Protein AF-0000000080790077 (afdb_homodimer)

Solvent-accessible surface area (backbone atoms only — not comparable to full-atom values): 13105 Å² total; per-residue (Å²): 133,87,83,67,80,50,72,20,49,52,30,40,52,50,15,52,51,30,43,73,73,62,40,48,73,62,12,28,48,25,38,29,49,11,41,52,41,15,50,53,50,40,38,73,70,66,52,55,67,67,59,49,54,50,34,75,73,66,46,85,43,72,66,57,49,52,52,46,39,55,56,46,18,75,73,80,32,66,65,46,47,36,24,49,12,25,32,45,29,45,69,71,50,87,68,53,71,72,57,47,53,61,43,42,53,40,34,52,51,47,32,50,53,25,42,52,51,49,49,50,51,53,55,69,73,100,132,86,82,67,79,49,72,18,51,52,30,40,52,49,14,50,51,30,43,72,73,63,41,47,72,61,12,27,50,25,38,29,50,10,41,52,42,16,50,52,51,41,37,72,71,66,52,55,66,66,60,48,53,51,35,74,72,66,45,87,44,72,63,57,49,51,51,46,39,52,57,47,19,76,73,80,33,65,66,46,47,34,24,50,11,26,31,45,29,44,69,71,50,90,67,53,71,70,58,45,55,61,42,43,54,38,35,52,51,47,32,50,52,25,41,52,53,51,48,50,52,54,54,70,73,100

Nearest PDB structures (foldseek):
  2q00-assembly2_B  TM=9.393E-01  e=8.969E-07  Saccharolobus solfataricus P2
  2q00-assembly1_A  TM=9.014E-01  e=2.101E-06  Saccharolobus solfataricus P2
  2jpu-assembly1_A  TM=8.633E-01  e=7.726E-06  Saccharolobus solfataricus
  2hsb-assembly1_A  TM=7.799E-01  e=1.730E-01  Archaeoglobus fulgidus
  6pt0-assembly1_R  TM=2.793E-01  e=1.647E+00  Homo sapiens

InterPro domains:
  IPR010268 Archaeal PaREP1-like [PF05942] (6-111)

pLDDT: mean 93.9, std 8.16, range [47.0, 98.94]

Structure (mmCIF, N/CA/C/O backbone):
data_AF-0000000080790077-model_v1
#
loop_
_entity.id
_entity.type
_entity.pdbx_description
1 polymer 'HEPN domain-containing protein'
#
loop_
_atom_site.group_PDB
_atom_site.id
_atom_site.type_symbol
_atom_site.label_atom_id
_atom_site.label_alt_id
_atom_site.label_comp_id
_atom_site.label_asym_id
_atom_site.label_entity_id
_atom_site.label_seq_id
_atom_site.pdbx_PDB_ins_code
_atom_site.Cartn_x
_atom_site.Cartn_y
_atom_site.Cartn_z
_atom_site.occupancy
_atom_site.B_iso_or_equiv
_atom_site.auth_seq_id
_atom_site.auth_comp_id
_atom_site.auth_asym_id
_atom_site.auth_atom_id
_atom_site.pdbx_PDB_model_num
ATOM 1 N N . MET A 1 1 ? -16.047 10.945 28.047 1 47 1 MET A N 1
ATOM 2 C CA . MET A 1 1 ? -15.695 12.07 27.172 1 47 1 MET A CA 1
ATOM 3 C C . MET A 1 1 ? -16.078 11.797 25.734 1 47 1 MET A C 1
ATOM 5 O O . MET A 1 1 ? -15.891 10.68 25.234 1 47 1 MET A O 1
ATOM 9 N N . GLN A 1 2 ? -16.922 12.523 25.062 1 58.69 2 GLN A N 1
ATOM 10 C CA . GLN A 1 2 ? -17.516 12.242 23.766 1 58.69 2 GLN A CA 1
ATOM 11 C C . GLN A 1 2 ? -16.453 12.25 22.656 1 58.69 2 GLN A C 1
ATOM 13 O O . GLN A 1 2 ? -15.688 13.203 22.531 1 58.69 2 GLN A O 1
ATOM 18 N N . ILE A 1 3 ? -16.141 11.25 21.938 1 70.62 3 ILE A N 1
ATOM 19 C CA . ILE A 1 3 ? -15.148 11.148 20.875 1 70.62 3 ILE A CA 1
ATOM 20 C C . ILE A 1 3 ? -15.625 11.93 19.641 1 70.62 3 ILE A C 1
ATOM 22 O O . ILE A 1 3 ? -16.703 11.672 19.125 1 70.62 3 ILE A O 1
ATOM 26 N N . LEU A 1 4 ? -15.008 13.117 19.453 1 89.12 4 LEU A N 1
ATOM 27 C CA . LEU A 1 4 ? -15.352 13.953 18.297 1 89.12 4 LEU A CA 1
ATOM 28 C C . LEU A 1 4 ? -15.008 13.25 17 1 89.12 4 LEU A C 1
ATOM 30 O O . LEU A 1 4 ? -13.961 12.602 16.891 1 89.12 4 LEU A O 1
ATOM 34 N N . LYS A 1 5 ? -15.977 13.344 16.188 1 91.69 5 LYS A N 1
ATOM 35 C CA . LYS A 1 5 ? -15.75 12.805 14.852 1 91.69 5 LYS A CA 1
ATOM 36 C C . LYS A 1 5 ? -14.984 13.789 13.984 1 91.69 5 LYS A C 1
ATOM 38 O O . LYS A 1 5 ? -15.211 15 14.055 1 91.69 5 LYS A O 1
ATOM 43 N N . THR A 1 6 ? -14.125 13.227 13.273 1 96.25 6 THR A N 1
ATOM 44 C CA . THR A 1 6 ? -13.375 14.062 12.344 1 96.25 6 THR A CA 1
ATOM 45 C C . THR A 1 6 ? -13.859 13.852 10.914 1 96.25 6 THR A C 1
ATOM 47 O O . THR A 1 6 ? -14.695 12.984 10.656 1 96.25 6 THR A O 1
ATOM 50 N N . SER A 1 7 ? -13.367 14.664 10.031 1 96.88 7 SER A N 1
ATOM 51 C CA . SER A 1 7 ? -13.695 14.5 8.617 1 96.88 7 SER A CA 1
ATOM 52 C C . SER A 1 7 ? -13.297 13.117 8.117 1 96.88 7 SER A C 1
ATOM 54 O O . SER A 1 7 ? -13.945 12.562 7.23 1 96.88 7 SER A O 1
ATOM 56 N N . ALA A 1 8 ? -12.227 12.57 8.633 1 98.44 8 ALA A N 1
ATOM 57 C CA . ALA A 1 8 ? -11.789 11.227 8.258 1 98.44 8 ALA A CA 1
ATOM 58 C C . ALA A 1 8 ? -12.867 10.195 8.57 1 98.44 8 ALA A C 1
ATOM 60 O O . ALA A 1 8 ? -13.102 9.266 7.789 1 98.44 8 ALA A O 1
ATOM 61 N N . ASP A 1 9 ? -13.562 10.352 9.633 1 98 9 ASP A N 1
ATOM 62 C CA . ASP A 1 9 ? -14.641 9.453 10.023 1 98 9 ASP A CA 1
ATOM 63 C C . ASP A 1 9 ? -15.797 9.508 9.031 1 98 9 ASP A C 1
ATOM 65 O O . ASP A 1 9 ? -16.391 8.477 8.703 1 98 9 ASP A O 1
ATOM 69 N N . VAL A 1 10 ? -16.047 10.711 8.664 1 98.25 10 VAL A N 1
ATOM 70 C CA . VAL A 1 10 ? -17.172 10.914 7.766 1 98.25 10 VAL A CA 1
ATOM 71 C C . VAL A 1 10 ? -16.953 10.141 6.469 1 98.25 10 VAL A C 1
ATOM 73 O O . VAL A 1 10 ? -17.828 9.398 6.023 1 98.25 10 VAL A O 1
ATOM 76 N N . TYR A 1 11 ? -15.812 10.297 5.887 1 98.81 11 TYR A N 1
ATOM 77 C CA . TYR A 1 11 ? -15.5 9.609 4.637 1 98.81 11 TYR A CA 1
ATOM 78 C C . TYR A 1 11 ? -15.445 8.102 4.844 1 98.81 11 TYR A C 1
ATOM 80 O O . TYR A 1 11 ? -15.875 7.336 3.979 1 98.81 11 TYR A O 1
ATOM 88 N N . LEU A 1 12 ? -14.906 7.684 5.996 1 98.81 12 LEU A N 1
ATOM 89 C CA . LEU A 1 12 ? -14.836 6.254 6.273 1 98.81 12 LEU A CA 1
ATOM 90 C C . LEU A 1 12 ? -16.234 5.645 6.363 1 98.81 12 LEU A C 1
ATOM 92 O O . LEU A 1 12 ? -16.484 4.578 5.801 1 98.81 12 LEU A O 1
ATOM 96 N N . GLU A 1 13 ? -17.094 6.305 7.035 1 98.69 13 GLU A N 1
ATOM 97 C CA . GLU A 1 13 ? -18.453 5.828 7.195 1 98.69 13 GLU A CA 1
ATOM 98 C C . GLU A 1 13 ? -19.188 5.797 5.855 1 98.69 13 GLU A C 1
ATOM 100 O O . GLU A 1 13 ? -19.922 4.852 5.566 1 98.69 13 GLU A O 1
ATOM 105 N N . GLU A 1 14 ? -18.984 6.836 5.09 1 98.75 14 GLU A N 1
ATOM 106 C CA . GLU A 1 14 ? -19.578 6.855 3.756 1 98.75 14 GLU A CA 1
ATOM 107 C C . GLU A 1 14 ? -19.047 5.707 2.902 1 98.75 14 GLU A C 1
ATOM 109 O O . GLU A 1 14 ? -19.812 5.078 2.162 1 98.75 14 GLU A O 1
ATOM 114 N N . ALA A 1 15 ? -17.75 5.484 2.965 1 98.88 15 ALA A N 1
ATOM 115 C CA . ALA A 1 15 ? -17.141 4.391 2.221 1 98.88 15 ALA A CA 1
ATOM 116 C C . ALA A 1 15 ? -17.734 3.047 2.613 1 98.88 15 ALA A C 1
ATOM 118 O O . ALA A 1 15 ? -18.062 2.225 1.751 1 98.88 15 ALA A O 1
ATOM 119 N N . ASP A 1 16 ? -17.922 2.867 3.9 1 98.75 16 ASP A N 1
ATOM 120 C CA . ASP A 1 16 ? -18.5 1.623 4.406 1 98.75 16 ASP A CA 1
ATOM 121 C C . ASP A 1 16 ? -19.906 1.411 3.871 1 98.75 16 ASP A C 1
ATOM 123 O O . ASP A 1 16 ? -20.281 0.294 3.502 1 98.75 16 ASP A O 1
ATOM 127 N N . GLU A 1 17 ? -20.625 2.459 3.893 1 98.75 17 GLU A N 1
ATOM 128 C CA . GLU A 1 17 ? -22 2.377 3.393 1 98.75 17 GLU A CA 1
ATOM 129 C C . GLU A 1 17 ? -22.031 2.043 1.904 1 98.75 17 GLU A C 1
ATOM 131 O O . GLU A 1 17 ? -22.828 1.223 1.459 1 98.75 17 GLU A O 1
ATOM 136 N N . LEU A 1 18 ? -21.219 2.697 1.171 1 98.75 18 LEU A N 1
ATOM 137 C CA . LEU A 1 18 ? -21.125 2.467 -0.266 1 98.75 18 LEU A CA 1
ATOM 138 C C . LEU A 1 18 ? -20.703 1.031 -0.562 1 98.75 18 LEU A C 1
ATOM 140 O O . LEU A 1 18 ? -21.266 0.388 -1.456 1 98.75 18 LEU A O 1
ATOM 144 N N . LEU A 1 19 ? -19.719 0.587 0.202 1 98.56 19 LEU A N 1
ATOM 145 C CA . LEU A 1 19 ? -19.266 -0.79 0.02 1 98.56 19 LEU A CA 1
ATOM 146 C C . LEU A 1 19 ? -20.406 -1.771 0.317 1 98.56 19 LEU A C 1
ATOM 148 O O . LEU A 1 19 ? -20.578 -2.756 -0.405 1 98.56 19 LEU A O 1
ATOM 152 N N . PHE A 1 20 ? -21.141 -1.494 1.338 1 98.06 20 PHE A N 1
ATOM 153 C CA . PHE A 1 20 ? -22.266 -2.326 1.74 1 98.06 20 PHE A CA 1
ATOM 154 C C . PHE A 1 20 ? -23.297 -2.404 0.628 1 98.06 20 PHE A C 1
ATOM 156 O O . PHE A 1 20 ? -23.891 -3.459 0.397 1 98.06 20 PHE A O 1
ATOM 163 N N . ARG A 1 21 ? -23.484 -1.379 -0.096 1 97.88 21 ARG A N 1
ATOM 164 C CA . ARG A 1 21 ? -24.5 -1.296 -1.149 1 97.88 21 ARG A CA 1
ATOM 165 C C . ARG A 1 21 ? -23.969 -1.861 -2.461 1 97.88 21 ARG A C 1
ATOM 167 O O . ARG A 1 21 ? -24.688 -1.947 -3.449 1 97.88 21 ARG A O 1
ATOM 174 N N . GLY A 1 22 ? -22.734 -2.098 -2.51 1 97.19 22 GLY A N 1
ATOM 175 C CA . GLY A 1 22 ? -22.156 -2.717 -3.691 1 97.19 22 GLY A CA 1
ATOM 176 C C . GLY A 1 22 ? -21.547 -1.716 -4.656 1 97.19 22 GLY A C 1
ATOM 177 O O . GLY A 1 22 ? -21.188 -2.068 -5.781 1 97.19 22 GLY A O 1
ATOM 178 N N . ASP A 1 23 ? -21.5 -0.488 -4.234 1 98 23 ASP A N 1
ATOM 179 C CA . ASP A 1 23 ? -20.859 0.548 -5.039 1 98 23 ASP A CA 1
ATOM 180 C C . ASP A 1 23 ? -19.344 0.583 -4.789 1 98 23 ASP A C 1
ATOM 182 O O . ASP A 1 23 ? -18.828 1.552 -4.23 1 98 23 ASP A O 1
ATOM 186 N N . VAL A 1 24 ? -18.656 -0.337 -5.336 1 98.12 24 VAL A N 1
ATOM 187 C CA . VAL A 1 24 ? -17.281 -0.634 -4.969 1 98.12 24 VAL A CA 1
ATOM 188 C C . VAL A 1 24 ? -16.375 0.517 -5.398 1 98.12 24 VAL A C 1
ATOM 190 O O . VAL A 1 24 ? -15.523 0.965 -4.625 1 98.12 24 VAL A O 1
ATOM 193 N N . VAL A 1 25 ? -16.5 1.04 -6.594 1 97.88 25 VAL A N 1
ATOM 194 C CA . VAL A 1 25 ? -15.641 2.09 -7.129 1 97.88 25 VAL A CA 1
ATOM 195 C C . VAL A 1 25 ? -15.773 3.35 -6.273 1 97.88 25 VAL A C 1
ATOM 197 O O . VAL A 1 25 ? -14.766 3.957 -5.898 1 97.88 25 VAL A O 1
ATOM 200 N N . GLN A 1 26 ? -16.938 3.682 -5.875 1 98.5 26 GLN A N 1
ATOM 201 C CA . GLN A 1 26 ? -17.156 4.875 -5.07 1 98.5 26 GLN A CA 1
ATOM 202 C C . GLN A 1 26 ? -16.672 4.672 -3.635 1 98.5 26 GLN A C 1
ATOM 204 O O . GLN A 1 26 ? -16.203 5.609 -2.996 1 98.5 26 GLN A O 1
ATOM 209 N N . ALA A 1 27 ? -16.859 3.434 -3.154 1 98.81 27 ALA A N 1
ATOM 210 C CA . ALA A 1 27 ? -16.344 3.117 -1.825 1 98.81 27 ALA A CA 1
ATOM 211 C C . ALA A 1 27 ? -14.828 3.309 -1.768 1 98.81 27 ALA A C 1
ATOM 213 O O . ALA A 1 27 ? -14.312 3.932 -0.837 1 98.81 27 ALA A O 1
ATOM 214 N N . CYS A 1 28 ? -14.133 2.801 -2.795 1 98.69 28 CYS A N 1
ATOM 215 C CA . CYS A 1 28 ? -12.68 2.918 -2.865 1 98.69 28 CYS A CA 1
ATOM 216 C C . CYS A 1 28 ? -12.25 4.383 -2.859 1 98.69 28 CYS A C 1
ATOM 218 O O . CYS A 1 28 ? -11.305 4.754 -2.162 1 98.69 28 CYS A O 1
ATOM 220 N N . GLU A 1 29 ? -12.945 5.211 -3.578 1 98.75 29 GLU A N 1
ATOM 221 C CA . GLU A 1 29 ? -12.641 6.637 -3.602 1 98.75 29 GLU A CA 1
ATOM 222 C C . GLU A 1 29 ? -12.805 7.258 -2.219 1 98.75 29 GLU A C 1
ATOM 224 O O . GLU A 1 29 ? -11.984 8.086 -1.804 1 98.75 29 GLU A O 1
ATOM 229 N N . LYS A 1 30 ? -13.836 6.859 -1.529 1 98.94 30 LYS A N 1
ATOM 230 C CA . LYS A 1 30 ? -14.102 7.434 -0.213 1 98.94 30 LYS A CA 1
ATOM 231 C C . LYS A 1 30 ? -13.102 6.922 0.819 1 98.94 30 LYS A C 1
ATOM 233 O O . LYS A 1 30 ? -12.734 7.645 1.745 1 98.94 30 LYS A O 1
ATOM 238 N N . TYR A 1 31 ? -12.664 5.68 0.697 1 98.94 31 TYR A N 1
ATOM 239 C CA . TYR A 1 31 ? -11.602 5.188 1.565 1 98.94 31 TYR A CA 1
ATOM 240 C C . TYR A 1 31 ? -10.312 5.973 1.349 1 98.94 31 TYR A C 1
ATOM 242 O O . TYR A 1 31 ? -9.602 6.289 2.307 1 98.94 31 TYR A O 1
ATOM 250 N N . TYR A 1 32 ? -10.016 6.246 0.118 1 98.88 32 TYR A N 1
ATOM 251 C CA . TYR A 1 32 ? -8.852 7.07 -0.196 1 98.88 32 TYR A CA 1
ATOM 252 C C . TYR A 1 32 ? -8.961 8.445 0.456 1 98.88 32 TYR A C 1
ATOM 254 O O . TYR A 1 32 ? -8.008 8.93 1.059 1 98.88 32 TYR A O 1
ATOM 262 N N . LYS A 1 33 ? -10.117 9.008 0.326 1 98.81 33 LYS A N 1
ATOM 263 C CA . LYS A 1 33 ? -10.344 10.32 0.924 1 98.81 33 LYS A CA 1
ATOM 264 C C . LYS A 1 33 ? -10.234 10.258 2.445 1 98.81 33 LYS A C 1
ATOM 266 O O . LYS A 1 33 ? -9.75 11.203 3.074 1 98.81 33 LYS A O 1
ATOM 271 N N . ALA A 1 34 ? -10.727 9.195 3.016 1 98.88 34 ALA A N 1
ATOM 272 C CA . ALA A 1 34 ? -10.602 9.016 4.461 1 98.88 34 ALA A CA 1
ATOM 273 C C . ALA A 1 34 ? -9.133 8.992 4.883 1 98.88 34 ALA A C 1
ATOM 275 O O . ALA A 1 34 ? -8.758 9.617 5.879 1 98.88 34 ALA A O 1
ATOM 276 N N . ALA A 1 35 ? -8.344 8.305 4.105 1 98.88 35 ALA A N 1
ATOM 277 C CA . ALA A 1 35 ? -6.91 8.242 4.395 1 98.88 35 ALA A CA 1
ATOM 278 C C . ALA A 1 35 ? -6.262 9.609 4.25 1 98.88 35 ALA A C 1
ATOM 280 O O . ALA A 1 35 ? -5.445 10.008 5.09 1 98.88 35 ALA A O 1
ATOM 281 N N . GLU A 1 36 ? -6.637 10.312 3.213 1 98.62 36 GLU A N 1
ATOM 282 C CA . GLU A 1 36 ? -6.113 11.648 2.982 1 98.62 36 GLU A CA 1
ATOM 283 C C . GLU A 1 36 ? -6.426 12.578 4.156 1 98.62 36 GLU A C 1
ATOM 285 O O . GLU A 1 36 ? -5.543 13.281 4.648 1 98.62 36 GLU A O 1
ATOM 290 N N . GLU A 1 37 ? -7.633 12.547 4.633 1 98.62 37 GLU A N 1
ATOM 291 C CA . GLU A 1 37 ? -8.047 13.391 5.75 1 98.62 37 GLU A CA 1
ATOM 292 C C . GLU A 1 37 ? -7.324 12.992 7.035 1 98.62 37 GLU A C 1
ATOM 294 O O . GLU A 1 37 ? -6.941 13.852 7.828 1 98.62 37 GLU A O 1
ATOM 299 N N . ALA A 1 38 ? -7.168 11.719 7.191 1 98.81 38 ALA A N 1
ATOM 300 C CA . ALA A 1 38 ? -6.457 11.25 8.375 1 98.81 38 ALA A CA 1
ATOM 301 C C . ALA A 1 38 ? -5.012 11.742 8.383 1 98.81 38 ALA A C 1
ATOM 303 O O . ALA A 1 38 ? -4.496 12.164 9.422 1 98.81 38 ALA A O 1
ATOM 304 N N . ILE A 1 39 ? -4.367 11.711 7.23 1 98.31 39 ILE A N 1
ATOM 305 C CA . ILE A 1 39 ? -2.992 12.188 7.102 1 98.31 39 ILE A CA 1
ATOM 306 C C . ILE A 1 39 ? -2.936 13.688 7.402 1 98.31 39 ILE A C 1
ATOM 308 O O . ILE A 1 39 ? -2.025 14.148 8.094 1 98.31 39 ILE A O 1
ATOM 312 N N . LYS A 1 40 ? -3.887 14.406 6.895 1 97.12 40 LYS A N 1
ATOM 313 C CA . LYS A 1 40 ? -3.934 15.844 7.156 1 97.12 40 LYS A CA 1
ATOM 314 C C . LYS A 1 40 ? -4.09 16.125 8.648 1 97.12 40 LYS A C 1
ATOM 316 O O . LYS A 1 40 ? -3.414 17 9.195 1 97.12 40 LYS A O 1
ATOM 321 N N . ILE A 1 41 ? -4.902 15.398 9.312 1 96.88 41 ILE A N 1
ATOM 322 C CA . ILE A 1 41 ? -5.172 15.578 10.734 1 96.88 41 ILE A CA 1
ATOM 323 C C . ILE A 1 41 ? -3.918 15.25 11.547 1 96.88 41 ILE A C 1
ATOM 325 O O . ILE A 1 41 ? -3.486 16.047 12.383 1 96.88 41 ILE A O 1
ATOM 329 N N . LEU A 1 42 ? -3.328 14.148 11.258 1 97.06 42 LEU A N 1
ATOM 330 C CA . LEU A 1 42 ? -2.109 13.766 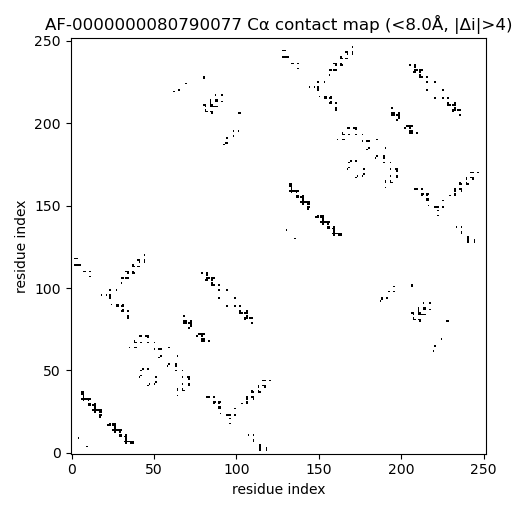11.961 1 97.06 42 LEU A CA 1
ATOM 331 C C . LEU A 1 42 ? -1.003 14.789 11.734 1 97.06 42 LEU A C 1
ATOM 333 O O . LEU A 1 42 ? -0.259 15.125 12.656 1 97.06 42 LEU A O 1
ATOM 337 N N . SER A 1 43 ? -0.908 15.234 10.477 1 96.06 4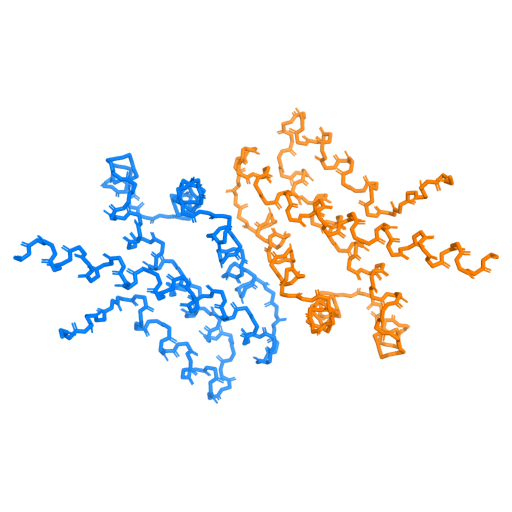3 SER A N 1
ATOM 338 C CA . SER A 1 43 ? 0.117 16.219 10.117 1 96.06 43 SER A CA 1
ATOM 339 C C . SER A 1 43 ? -0.059 17.5 10.906 1 96.06 43 SER A C 1
ATOM 341 O O . SER A 1 43 ? 0.92 18.094 11.367 1 96.06 43 SER A O 1
ATOM 343 N N . SER A 1 44 ? -1.258 17.938 11.031 1 93.38 44 SER A N 1
ATOM 344 C CA . SER A 1 44 ? -1.539 19.188 11.734 1 93.38 44 SER A CA 1
ATOM 345 C C . SER A 1 44 ? -1.183 19.094 13.211 1 93.38 44 SER A C 1
ATOM 347 O O . SER A 1 44 ? -0.856 20.094 13.844 1 93.38 44 SER A O 1
ATOM 349 N N . ILE A 1 45 ? -1.15 17.891 13.68 1 93.44 45 ILE A N 1
ATOM 350 C CA . ILE A 1 45 ? -0.917 17.688 15.102 1 93.44 45 ILE A CA 1
ATOM 351 C C . ILE A 1 45 ? 0.566 17.422 15.352 1 93.44 45 ILE A C 1
ATOM 353 O O . ILE A 1 45 ? 1.14 17.938 16.312 1 93.44 45 ILE A O 1
ATOM 357 N N . ILE A 1 46 ? 1.189 16.688 14.461 1 94.06 46 ILE A N 1
ATOM 358 C CA . ILE A 1 46 ? 2.496 16.109 14.766 1 94.06 46 ILE A CA 1
ATOM 359 C C . ILE A 1 46 ? 3.586 16.906 14.039 1 94.06 46 ILE A C 1
ATOM 361 O O . ILE A 1 46 ? 4.691 17.078 14.562 1 94.06 46 ILE A O 1
ATOM 365 N N . LEU A 1 47 ? 3.51 17.266 12.727 1 90.69 47 LEU A N 1
ATOM 366 C CA . LEU A 1 47 ? 4.582 17.75 11.859 1 90.69 47 LEU A CA 1
ATOM 367 C C . LEU A 1 47 ? 4.789 19.25 12.023 1 90.69 47 LEU A C 1
ATOM 369 O O . LEU A 1 47 ? 5.719 19.812 11.453 1 90.69 47 LEU A O 1
ATOM 373 N N . GLU A 1 48 ? 4.613 19.703 13.008 1 73.19 48 GLU A N 1
ATOM 374 C CA . GLU A 1 48 ? 4.93 21.078 13.391 1 73.19 48 GLU A CA 1
ATOM 375 C C . GLU A 1 48 ? 4.773 22.016 12.203 1 73.19 48 GLU A C 1
ATOM 377 O O . GLU A 1 48 ? 4 21.75 11.281 1 73.19 48 GLU A O 1
ATOM 382 N N . LYS A 1 49 ? 5.836 22.953 12.094 1 73.56 49 LYS A N 1
ATOM 383 C CA . LYS A 1 49 ? 5.766 24.172 11.281 1 73.56 49 LYS A CA 1
ATOM 384 C C . LYS A 1 49 ? 6.125 23.875 9.828 1 73.56 49 LYS A C 1
ATOM 386 O O . LYS A 1 49 ? 5.57 24.484 8.914 1 73.56 49 LYS A O 1
ATOM 391 N N . ASN A 1 50 ? 6.828 22.797 9.586 1 73.25 50 ASN A N 1
ATOM 392 C CA . ASN A 1 50 ? 7.332 22.672 8.219 1 73.25 50 ASN A CA 1
ATOM 393 C C . ASN A 1 50 ? 6.203 22.391 7.234 1 73.25 50 ASN A C 1
ATOM 395 O O . ASN A 1 50 ? 6.039 23.109 6.25 1 73.25 50 ASN A O 1
ATOM 399 N N . ILE A 1 51 ? 5.406 21.453 7.496 1 82.56 51 ILE A N 1
ATOM 400 C CA . ILE A 1 51 ? 4.375 21.062 6.547 1 82.56 51 ILE A CA 1
ATOM 401 C C . ILE A 1 51 ? 3.26 22.109 6.535 1 82.56 51 ILE A C 1
ATOM 403 O O . ILE A 1 51 ? 2.666 22.375 5.492 1 82.56 51 ILE A O 1
ATOM 407 N N . ILE A 1 52 ? 3.164 22.688 7.633 1 77.62 52 ILE A N 1
ATOM 408 C CA . ILE A 1 52 ? 2.092 23.672 7.766 1 77.62 52 ILE A CA 1
ATOM 409 C C . ILE A 1 52 ? 2.396 24.891 6.898 1 77.62 52 ILE A C 1
ATOM 411 O O . ILE A 1 52 ? 1.506 25.422 6.227 1 77.62 52 ILE A O 1
ATOM 415 N N . ASP A 1 53 ? 3.594 25.281 6.895 1 84.88 53 ASP A N 1
ATOM 416 C CA . ASP A 1 53 ? 3.98 26.422 6.078 1 84.88 53 ASP A CA 1
ATOM 417 C C . ASP A 1 53 ? 3.779 26.141 4.594 1 84.88 53 ASP A C 1
ATOM 419 O O . ASP A 1 53 ? 3.359 27.016 3.836 1 84.88 53 ASP A O 1
ATOM 423 N N . GLU A 1 54 ? 4.113 24.969 4.227 1 87.44 54 GLU A N 1
ATOM 424 C CA . GLU A 1 54 ? 3.932 24.594 2.826 1 87.44 54 GLU A CA 1
ATOM 425 C C . GLU A 1 54 ? 2.455 24.594 2.443 1 87.44 54 GLU A C 1
ATOM 427 O O . GLU A 1 54 ? 2.088 25.047 1.357 1 87.44 54 GLU A O 1
ATOM 432 N N . VAL A 1 55 ? 1.689 24.125 3.301 1 90 55 VAL A N 1
ATOM 433 C CA . VAL A 1 55 ? 0.256 24 3.061 1 90 55 VAL A CA 1
ATOM 434 C C . VAL A 1 55 ? -0.388 25.391 3.037 1 90 55 VAL A C 1
ATOM 436 O O . VAL A 1 55 ? -1.317 25.641 2.266 1 90 55 VAL A O 1
ATOM 439 N N . LEU A 1 56 ? 0.099 26.297 3.832 1 87.94 56 LEU A N 1
ATOM 440 C CA . LEU A 1 56 ? -0.413 27.672 3.869 1 87.94 56 LEU A CA 1
ATOM 441 C C . LEU A 1 56 ? -0.154 28.375 2.547 1 87.94 56 LEU A C 1
ATOM 443 O O . LEU A 1 56 ? -0.962 29.203 2.113 1 87.94 56 LEU A O 1
ATOM 447 N N . ASN A 1 57 ? 0.849 27.953 1.88 1 89.25 57 ASN A N 1
ATOM 448 C CA . ASN A 1 57 ? 1.254 28.641 0.659 1 89.25 57 ASN A CA 1
ATOM 449 C C . ASN A 1 57 ? 0.708 27.953 -0.584 1 89.25 57 ASN A C 1
ATOM 451 O O . ASN A 1 57 ? 0.422 28.594 -1.591 1 89.25 57 ASN A O 1
ATOM 455 N N . LYS A 1 58 ? 0.6 26.703 -0.598 1 91.69 58 LYS A N 1
ATOM 456 C CA . LYS A 1 58 ? 0.306 25.938 -1.812 1 91.69 58 LYS A CA 1
ATOM 457 C C . LYS A 1 58 ? -0.976 25.125 -1.657 1 91.69 58 LYS A C 1
ATOM 459 O O . LYS A 1 58 ? -1.431 24.484 -2.607 1 91.69 58 LYS A O 1
ATOM 464 N N . ASN A 1 59 ? -1.506 25.125 -0.526 1 92.38 59 ASN A N 1
ATOM 465 C CA . ASN A 1 59 ? -2.633 24.25 -0.224 1 92.38 59 ASN A CA 1
ATOM 466 C C . ASN A 1 59 ? -2.234 22.781 -0.294 1 92.38 59 ASN A C 1
ATOM 468 O O . ASN A 1 59 ? -1.148 22.453 -0.774 1 92.38 59 ASN A O 1
ATOM 472 N N . TRP A 1 60 ? -3.049 21.984 0.173 1 94.31 60 TRP A N 1
ATOM 473 C CA . TRP A 1 60 ? -2.809 20.547 0.11 1 94.31 60 TRP A CA 1
ATOM 474 C C . TRP A 1 60 ? -2.861 20.047 -1.33 1 94.31 60 TRP A C 1
ATOM 476 O O . TRP A 1 60 ? -3.793 20.375 -2.07 1 94.31 60 TRP A O 1
ATOM 486 N N . ASN A 1 61 ? -1.901 19.281 -1.703 1 93.12 61 ASN A N 1
ATOM 487 C CA . ASN A 1 61 ? -1.86 18.547 -2.955 1 93.12 61 ASN A CA 1
ATOM 488 C C . ASN A 1 61 ? -1.156 17.203 -2.783 1 93.12 61 ASN A C 1
ATOM 490 O O . ASN A 1 61 ? -0.692 16.875 -1.689 1 93.12 61 ASN A O 1
ATOM 494 N N . THR A 1 62 ? -1.138 16.438 -3.801 1 91.69 62 THR A N 1
ATOM 495 C CA . THR A 1 62 ? -0.634 15.078 -3.709 1 91.69 62 THR A CA 1
ATOM 496 C C . THR A 1 62 ? 0.829 15.07 -3.275 1 91.69 62 THR A C 1
ATOM 498 O O . THR A 1 62 ? 1.254 14.188 -2.529 1 91.69 62 THR A O 1
ATOM 501 N N . GLU A 1 63 ? 1.585 16 -3.727 1 91.06 63 GLU A N 1
ATOM 502 C CA . GLU A 1 63 ? 2.996 16.078 -3.361 1 91.06 63 GLU A CA 1
ATOM 503 C C . GLU A 1 63 ? 3.166 16.344 -1.868 1 91.06 63 GLU A C 1
ATOM 505 O O . GLU A 1 63 ? 3.99 15.695 -1.211 1 91.06 63 GLU A O 1
ATOM 510 N N . ILE A 1 64 ? 2.414 17.266 -1.364 1 93.62 64 ILE A N 1
ATOM 511 C CA . ILE A 1 64 ? 2.494 17.625 0.047 1 93.62 64 ILE A CA 1
ATOM 512 C C . ILE A 1 64 ? 1.979 16.469 0.905 1 93.62 64 ILE A C 1
ATOM 514 O O . ILE A 1 64 ? 2.537 16.188 1.966 1 93.62 64 ILE A O 1
ATOM 518 N N . ILE A 1 65 ? 0.956 15.766 0.441 1 96.06 65 ILE A N 1
ATOM 519 C CA . ILE A 1 65 ? 0.424 14.609 1.154 1 96.06 65 ILE A CA 1
ATOM 520 C C . ILE A 1 65 ? 1.498 13.531 1.261 1 96.06 65 ILE A C 1
ATOM 522 O O . ILE A 1 65 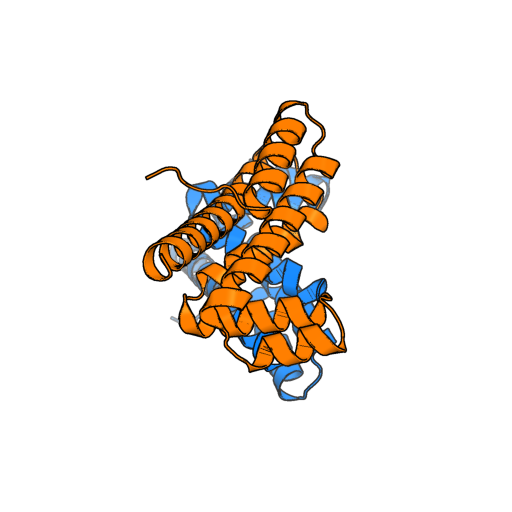? 1.735 12.992 2.342 1 96.06 65 ILE A O 1
ATOM 526 N N . ASN A 1 66 ? 2.148 13.273 0.173 1 94.19 66 ASN A N 1
ATOM 527 C CA . ASN A 1 66 ? 3.189 12.25 0.168 1 94.19 66 ASN A CA 1
ATOM 528 C C . ASN A 1 66 ? 4.348 12.625 1.09 1 94.19 66 ASN A C 1
ATOM 530 O O . ASN A 1 66 ? 4.879 11.766 1.8 1 94.19 66 ASN A O 1
ATOM 534 N N . LYS A 1 67 ? 4.711 13.852 1.046 1 93.56 67 LYS A N 1
ATOM 535 C CA . LYS A 1 67 ? 5.746 14.312 1.965 1 93.56 67 LYS A CA 1
ATOM 536 C C . LYS A 1 67 ? 5.324 14.117 3.416 1 93.56 67 LYS A C 1
ATOM 538 O O . LYS A 1 67 ? 6.121 13.68 4.246 1 93.56 67 LYS A O 1
ATOM 543 N N . ALA A 1 68 ? 4.105 14.461 3.703 1 96.12 68 ALA A N 1
ATOM 544 C CA . ALA A 1 68 ? 3.57 14.289 5.051 1 96.12 68 ALA A CA 1
ATOM 545 C C . ALA A 1 68 ? 3.596 12.82 5.473 1 96.12 68 ALA A C 1
ATOM 547 O O . ALA A 1 68 ? 3.947 12.5 6.609 1 96.12 68 ALA A O 1
ATOM 548 N N . VAL A 1 69 ? 3.219 11.945 4.566 1 97.31 69 VAL A N 1
ATOM 549 C CA . VAL A 1 69 ? 3.209 10.508 4.824 1 97.31 69 VAL A CA 1
ATOM 550 C C . VAL A 1 69 ? 4.602 10.055 5.242 1 97.31 69 VAL A C 1
ATOM 552 O O . VAL A 1 69 ? 4.754 9.336 6.234 1 97.31 69 VAL A O 1
ATOM 555 N N . PHE A 1 70 ? 5.566 10.469 4.578 1 95.06 70 PHE A N 1
ATOM 556 C CA . PHE A 1 70 ? 6.926 10.023 4.848 1 95.06 70 PHE A CA 1
ATOM 557 C C . PHE A 1 70 ? 7.445 10.617 6.152 1 95.06 70 PHE A C 1
ATOM 559 O O . PHE A 1 70 ? 8.117 9.93 6.93 1 95.06 70 PHE A O 1
ATOM 566 N N . GLU A 1 71 ? 7.152 11.883 6.375 1 94.75 71 GLU A N 1
ATOM 567 C CA . GLU A 1 71 ? 7.566 12.5 7.633 1 94.75 71 GLU A CA 1
ATOM 568 C C . GLU A 1 71 ? 6.848 11.867 8.82 1 94.75 71 GLU A C 1
ATOM 570 O O . GLU A 1 71 ? 7.469 11.578 9.852 1 94.75 71 GLU A O 1
ATOM 575 N N . LEU A 1 72 ? 5.559 11.609 8.703 1 96.88 72 LEU A N 1
ATOM 576 C CA . LEU A 1 72 ? 4.793 10.961 9.758 1 96.88 72 LEU A CA 1
ATOM 577 C C . LEU A 1 72 ? 5.316 9.555 10.031 1 96.88 72 LEU A C 1
ATOM 579 O O . LEU A 1 72 ? 5.328 9.109 11.18 1 96.88 72 LEU A O 1
ATOM 583 N N . SER A 1 73 ? 5.668 8.898 8.914 1 96.94 73 SER A N 1
ATOM 584 C CA . SER A 1 73 ? 6.148 7.527 9.07 1 96.94 73 SER A CA 1
ATOM 585 C C . SER A 1 73 ? 7.434 7.48 9.891 1 96.94 73 SER A C 1
ATOM 587 O O . SER A 1 73 ? 7.68 6.512 10.609 1 96.94 73 SER A O 1
ATOM 589 N N . SER A 1 74 ? 8.242 8.516 9.812 1 94.88 74 SER A N 1
ATOM 590 C CA . SER A 1 74 ? 9.477 8.578 10.586 1 94.88 74 SER A CA 1
ATOM 591 C C . SER A 1 74 ? 9.188 8.742 12.078 1 94.88 74 SER A C 1
ATOM 593 O O . SER A 1 74 ? 10.008 8.359 12.914 1 94.88 74 SER A O 1
ATOM 595 N N . ILE A 1 75 ? 8.031 9.203 12.453 1 95.69 75 ILE A N 1
ATOM 596 C CA . ILE A 1 75 ? 7.68 9.5 13.836 1 95.69 75 ILE A CA 1
ATOM 597 C C . ILE A 1 75 ? 6.781 8.398 14.391 1 95.69 75 ILE A C 1
ATOM 599 O O . ILE A 1 75 ? 7.004 7.914 15.5 1 95.69 75 ILE A O 1
ATOM 603 N N . LEU A 1 76 ? 5.801 7.98 13.617 1 97 76 LEU A N 1
ATOM 604 C CA . LEU A 1 76 ? 4.773 7.078 14.117 1 97 76 LEU A CA 1
ATOM 605 C C . LEU A 1 76 ? 5.082 5.637 13.742 1 97 76 LEU A C 1
ATOM 607 O O . LEU A 1 76 ? 4.578 4.703 14.367 1 97 76 LEU A O 1
ATOM 611 N N . GLY A 1 77 ? 5.844 5.449 12.609 1 96.81 77 GLY A N 1
ATOM 612 C CA . GLY A 1 77 ? 6.211 4.102 12.195 1 96.81 77 GLY A CA 1
ATOM 613 C C . GLY A 1 77 ? 5.82 3.787 10.766 1 96.81 77 GLY A C 1
ATOM 614 O O . GLY A 1 77 ? 5.039 4.52 10.156 1 96.81 77 GLY A O 1
ATOM 615 N N . LYS A 1 78 ? 6.305 2.736 10.258 1 95.62 78 LYS A N 1
ATOM 616 C CA . LYS A 1 78 ? 6.227 2.305 8.859 1 95.62 78 LYS A CA 1
ATOM 617 C C . LYS A 1 78 ? 4.781 2.053 8.445 1 95.62 78 LYS A C 1
ATOM 619 O O . LYS A 1 78 ? 4.434 2.199 7.273 1 95.62 78 LYS A O 1
ATOM 624 N N . TRP A 1 79 ? 3.979 1.773 9.453 1 96.88 79 TRP A N 1
ATOM 625 C CA . TRP A 1 79 ? 2.588 1.438 9.172 1 96.88 79 TRP A CA 1
ATOM 626 C C . TRP A 1 79 ? 1.865 2.611 8.516 1 96.88 79 TRP A C 1
ATOM 628 O O . TRP A 1 79 ? 0.849 2.426 7.844 1 96.88 79 TRP A O 1
ATOM 638 N N . ILE A 1 80 ? 2.393 3.818 8.57 1 98.31 80 ILE A N 1
ATOM 639 C CA . ILE A 1 80 ? 1.811 4.992 7.922 1 98.31 80 ILE A CA 1
ATOM 640 C C . ILE A 1 80 ? 1.948 4.871 6.406 1 98.31 80 ILE A C 1
ATOM 642 O O . ILE A 1 80 ? 0.975 5.055 5.672 1 98.31 80 ILE A O 1
ATOM 646 N N . ILE A 1 81 ? 3.133 4.547 5.984 1 97.62 81 ILE A N 1
ATOM 647 C CA . ILE A 1 81 ? 3.41 4.387 4.559 1 97.62 81 ILE A CA 1
ATOM 648 C C . ILE A 1 81 ? 2.604 3.217 4.004 1 97.62 81 ILE A C 1
ATOM 650 O O . ILE A 1 81 ? 2.078 3.289 2.891 1 97.62 81 ILE A O 1
ATOM 654 N N . GLU A 1 82 ? 2.492 2.154 4.77 1 97.5 82 GLU A N 1
ATOM 655 C CA . GLU A 1 82 ? 1.728 0.983 4.348 1 97.5 82 GLU A CA 1
ATOM 656 C C . GLU A 1 82 ? 0.243 1.312 4.215 1 97.5 82 GLU A C 1
ATOM 658 O O . GLU A 1 82 ? -0.414 0.869 3.271 1 97.5 82 GLU A O 1
ATOM 663 N N . SER A 1 83 ? -0.263 2.086 5.141 1 98.38 83 SER A N 1
ATOM 664 C CA . SER A 1 83 ? -1.66 2.5 5.074 1 98.38 83 SER A CA 1
ATOM 665 C C . SER A 1 83 ? -1.913 3.395 3.865 1 98.38 83 SER A C 1
ATOM 667 O O . SER A 1 83 ? -2.924 3.244 3.174 1 98.38 83 SER A O 1
ATOM 669 N N . TRP A 1 84 ? -0.981 4.281 3.613 1 98.44 84 TRP A N 1
ATOM 670 C CA . TRP A 1 84 ? -1.125 5.156 2.455 1 98.44 84 TRP A CA 1
ATOM 671 C C . TRP A 1 84 ? -1.014 4.367 1.155 1 98.44 84 TRP A C 1
ATOM 673 O O . TRP A 1 84 ? -1.764 4.609 0.207 1 98.44 84 TRP A O 1
ATOM 683 N N . GLY A 1 85 ? -0.073 3.42 1.151 1 97.56 85 GLY A N 1
ATOM 684 C CA . GLY A 1 85 ? 0.009 2.531 0.004 1 97.56 85 GLY A CA 1
ATOM 685 C C . GLY A 1 85 ? -1.288 1.794 -0.273 1 97.56 85 GLY A C 1
ATOM 686 O O . GLY A 1 85 ? -1.687 1.643 -1.43 1 97.56 85 GLY A O 1
ATOM 687 N N . SER A 1 86 ? -1.917 1.349 0.751 1 98 86 SER A N 1
ATOM 688 C CA . SER A 1 86 ? -3.219 0.703 0.612 1 98 86 SER A CA 1
ATOM 689 C C . SER A 1 86 ? -4.25 1.66 0.026 1 98 86 SER A C 1
ATOM 691 O O . SER A 1 86 ? -5.062 1.268 -0.816 1 98 86 SER A O 1
ATOM 693 N N . ALA A 1 87 ? -4.25 2.895 0.484 1 98.69 87 ALA A N 1
ATOM 694 C CA . ALA A 1 87 ? -5.184 3.893 -0.033 1 98.69 87 ALA A CA 1
ATOM 695 C C . ALA A 1 87 ? -4.969 4.121 -1.526 1 98.69 87 ALA A C 1
ATOM 697 O O . ALA A 1 87 ? -5.934 4.184 -2.295 1 98.69 87 ALA A O 1
ATOM 698 N N . VAL A 1 88 ? -3.746 4.191 -1.937 1 98.06 88 VAL A N 1
ATOM 699 C CA . VAL A 1 88 ? -3.398 4.406 -3.338 1 98.06 88 VAL A CA 1
ATOM 700 C C . VAL A 1 88 ? -3.818 3.193 -4.168 1 98.06 88 VAL A C 1
ATOM 702 O O . VAL A 1 88 ? -4.371 3.342 -5.258 1 98.06 88 VAL A O 1
ATOM 705 N N . ALA A 1 89 ? -3.58 2.008 -3.623 1 97.12 89 ALA A N 1
ATOM 706 C CA . ALA A 1 89 ? -3.977 0.789 -4.324 1 97.12 89 ALA A CA 1
ATOM 707 C C . ALA A 1 89 ? -5.484 0.745 -4.539 1 97.12 89 ALA A C 1
ATOM 709 O O . ALA A 1 89 ? -5.957 0.348 -5.605 1 97.12 89 ALA A O 1
ATOM 710 N N . LEU A 1 90 ? -6.219 1.192 -3.602 1 98.06 90 LEU A N 1
ATOM 711 C CA . LEU A 1 90 ? -7.676 1.163 -3.65 1 98.06 90 LEU A CA 1
ATOM 712 C C . LEU A 1 90 ? -8.195 1.926 -4.863 1 98.06 90 LEU A C 1
ATOM 714 O O . LEU A 1 90 ? -9.195 1.533 -5.469 1 98.06 90 LEU A O 1
ATOM 718 N N . VAL A 1 91 ? -7.504 2.973 -5.27 1 97.69 91 VAL A N 1
ATOM 719 C CA . VAL A 1 91 ? -8.047 3.811 -6.332 1 97.69 91 VAL A CA 1
ATOM 720 C C . VAL A 1 91 ? -7.297 3.545 -7.633 1 97.69 91 VAL A C 1
ATOM 722 O O . VAL A 1 91 ? -7.531 4.219 -8.641 1 97.69 91 VAL A O 1
ATOM 725 N N . THR A 1 92 ? -6.43 2.627 -7.652 1 95.88 92 THR A N 1
ATOM 726 C CA . THR A 1 92 ? -5.59 2.393 -8.82 1 95.88 92 THR A CA 1
ATOM 727 C C . THR A 1 92 ? -5.914 1.044 -9.461 1 95.88 92 THR A C 1
ATOM 729 O O . THR A 1 92 ? -5.914 0.915 -10.688 1 95.88 92 THR A O 1
ATOM 732 N N . VAL A 1 93 ? -6.188 0.03 -8.578 1 93 93 VAL A N 1
ATOM 733 C CA . VAL A 1 93 ? -6.422 -1.313 -9.094 1 93 93 VAL A CA 1
ATOM 734 C C . VAL A 1 93 ? -7.898 -1.675 -8.953 1 93 93 VAL A C 1
ATOM 736 O O . VAL A 1 93 ? -8.57 -1.196 -8.039 1 93 93 VAL A O 1
ATOM 739 N N . SER A 1 94 ? -8.406 -2.385 -9.898 1 92.75 94 SER A N 1
ATOM 740 C CA . SER A 1 94 ? -9.773 -2.887 -9.82 1 92.75 94 SER A CA 1
ATOM 741 C C . SER A 1 94 ? -9.891 -4.027 -8.812 1 92.75 94 SER A C 1
ATOM 743 O O . SER A 1 94 ? -9.219 -5.055 -8.953 1 92.75 94 SER A O 1
ATOM 745 N N . LEU A 1 95 ? -10.766 -3.877 -7.867 1 94.69 95 LEU A N 1
ATOM 746 C CA . LEU A 1 95 ? -10.883 -4.809 -6.75 1 94.69 95 LEU A CA 1
ATOM 747 C C . LEU A 1 95 ? -12.328 -5.254 -6.562 1 94.69 95 LEU A C 1
ATOM 749 O O . LEU A 1 95 ? -13.258 -4.496 -6.836 1 94.69 95 LEU A O 1
ATOM 753 N N . ASP A 1 96 ? -12.461 -6.441 -6.113 1 94.06 96 ASP A N 1
ATOM 754 C CA . ASP A 1 96 ? -13.797 -6.855 -5.68 1 94.06 96 ASP A CA 1
ATOM 755 C C . ASP A 1 96 ? -14.039 -6.492 -4.219 1 94.06 96 ASP A C 1
ATOM 757 O O . ASP A 1 96 ? -13.117 -6.062 -3.52 1 94.06 96 ASP A O 1
ATOM 761 N N . PRO A 1 97 ? -15.273 -6.543 -3.756 1 96.19 97 PRO A N 1
ATOM 762 C CA . PRO A 1 97 ? -15.602 -6.078 -2.406 1 96.19 97 PRO A CA 1
ATOM 763 C C . PRO A 1 97 ? -14.781 -6.773 -1.324 1 96.19 97 PRO A C 1
ATOM 765 O O . PRO A 1 97 ? -14.406 -6.148 -0.328 1 96.19 97 PRO A O 1
ATOM 768 N N . GLN A 1 98 ? -14.508 -8.016 -1.511 1 94.88 98 GLN A N 1
ATOM 769 C CA . GLN A 1 98 ? -13.742 -8.742 -0.501 1 94.88 98 GLN A CA 1
ATOM 770 C C . GLN A 1 98 ? -12.305 -8.242 -0.438 1 94.88 98 GLN A C 1
ATOM 772 O O . GLN A 1 98 ? -11.727 -8.141 0.646 1 94.88 98 GLN A O 1
ATOM 777 N N . GLN A 1 99 ? -11.742 -8.023 -1.546 1 95.31 99 GLN A N 1
ATOM 778 C CA . GLN A 1 99 ? -10.391 -7.473 -1.616 1 95.31 99 GLN A CA 1
ATOM 779 C C . GLN A 1 99 ? -10.336 -6.078 -0.998 1 95.31 99 GLN A C 1
ATOM 781 O O . GLN A 1 99 ? -9.383 -5.75 -0.285 1 95.31 99 GLN A O 1
ATOM 786 N N . VAL A 1 100 ? -11.367 -5.262 -1.255 1 97.56 100 VAL A N 1
ATOM 787 C CA . VAL A 1 100 ? -11.445 -3.912 -0.708 1 97.56 100 VAL A CA 1
ATOM 788 C C . VAL A 1 100 ? -11.422 -3.971 0.818 1 97.56 100 VAL A C 1
ATOM 790 O O . VAL A 1 100 ? -10.781 -3.145 1.469 1 97.56 100 VAL A O 1
ATOM 793 N N . LYS A 1 101 ? -12.039 -4.906 1.388 1 96.88 101 LYS A N 1
ATOM 794 C CA . LYS A 1 101 ? -12.125 -5.035 2.84 1 96.88 101 LYS A CA 1
ATOM 795 C C . LYS A 1 101 ? -10.75 -5.25 3.455 1 96.88 101 LYS A C 1
ATOM 797 O O . LYS A 1 101 ? -10.477 -4.789 4.566 1 96.88 101 LYS A O 1
ATOM 802 N N . LYS A 1 102 ? -9.906 -5.895 2.727 1 95.81 102 LYS A N 1
ATOM 803 C CA . LYS A 1 102 ? -8.555 -6.129 3.232 1 95.81 102 LYS A CA 1
ATOM 804 C C . LYS A 1 102 ? -7.746 -4.836 3.273 1 95.81 102 LYS A C 1
ATOM 806 O O . LYS A 1 102 ? -7.055 -4.559 4.254 1 95.81 102 LYS A O 1
ATOM 811 N N . TYR A 1 103 ? -7.832 -4.07 2.232 1 97.44 103 TYR A N 1
ATOM 812 C CA . TYR A 1 103 ? -7.148 -2.781 2.219 1 97.44 103 TYR A CA 1
ATOM 813 C C . TYR A 1 103 ? -7.758 -1.83 3.24 1 97.44 103 TYR A C 1
ATOM 815 O O . TYR A 1 103 ? -7.051 -1.022 3.846 1 97.44 103 TYR A O 1
ATOM 823 N N . ARG A 1 104 ? -9.07 -1.918 3.398 1 98.25 104 ARG A N 1
ATOM 824 C CA . ARG A 1 104 ? -9.828 -1.081 4.324 1 98.25 104 ARG A CA 1
ATOM 825 C C . ARG A 1 104 ? -9.234 -1.148 5.73 1 98.25 104 ARG A C 1
ATOM 827 O O . ARG A 1 104 ? -9.242 -0.155 6.461 1 98.25 104 ARG A O 1
ATOM 834 N N . GLU A 1 105 ? -8.758 -2.238 6.125 1 97.88 105 GLU A N 1
ATOM 835 C CA . GLU A 1 105 ? -8.227 -2.414 7.473 1 97.88 105 GLU A CA 1
ATOM 836 C C . GLU A 1 105 ? -7.133 -1.39 7.77 1 97.88 105 GLU A C 1
ATOM 838 O O . GLU A 1 105 ? -7.062 -0.854 8.875 1 97.88 105 GLU A O 1
ATOM 843 N N . ASN A 1 106 ? -6.293 -1.145 6.828 1 98.06 106 ASN A N 1
ATOM 844 C CA . ASN A 1 106 ? -5.227 -0.165 7.004 1 98.06 106 ASN A CA 1
ATOM 845 C C . ASN A 1 106 ? -5.777 1.256 7.09 1 98.06 106 ASN A C 1
ATOM 847 O O . ASN A 1 106 ? -5.23 2.096 7.805 1 98.06 106 ASN A O 1
ATOM 851 N N . ILE A 1 107 ? -6.871 1.517 6.359 1 98.81 107 ILE A N 1
ATOM 852 C CA . ILE A 1 107 ? -7.492 2.836 6.379 1 98.81 107 ILE A CA 1
ATOM 853 C C . ILE A 1 107 ? -8.148 3.076 7.734 1 98.81 107 ILE A C 1
ATOM 855 O O . ILE A 1 107 ? -8.047 4.168 8.297 1 98.81 107 ILE A O 1
ATOM 859 N N . VAL A 1 108 ? -8.82 2.062 8.219 1 98.75 108 VAL A N 1
ATOM 860 C CA . VAL A 1 108 ? -9.492 2.154 9.508 1 98.75 108 VAL A CA 1
ATOM 861 C C . VAL A 1 108 ? -8.469 2.479 10.602 1 98.75 108 VAL A C 1
ATOM 863 O O . VAL A 1 108 ? -8.711 3.346 11.445 1 98.75 108 VAL A O 1
ATOM 866 N N . LYS A 1 109 ? -7.367 1.788 10.555 1 98.31 109 LYS A N 1
ATOM 867 C CA . LYS A 1 109 ? -6.324 2.045 11.547 1 98.31 109 LYS A CA 1
ATOM 868 C C . LYS A 1 109 ? -5.84 3.492 11.469 1 98.31 109 LYS A C 1
ATOM 870 O O . LYS A 1 109 ? -5.68 4.152 12.5 1 98.31 109 LYS A O 1
ATOM 875 N N . LEU A 1 110 ? -5.578 3.914 10.289 1 98.62 110 LEU A N 1
ATOM 876 C CA . LEU A 1 110 ? -5.109 5.281 10.078 1 98.62 110 LEU A CA 1
ATOM 877 C C . LEU A 1 110 ? -6.102 6.289 10.641 1 98.62 110 LEU A C 1
ATOM 879 O O . LEU A 1 110 ? -5.715 7.227 11.344 1 98.62 110 LEU A O 1
ATOM 883 N N . VAL A 1 111 ? -7.398 6.105 10.391 1 98.69 111 VAL A N 1
ATOM 884 C CA . VAL A 1 111 ? -8.453 7.004 10.836 1 98.69 111 VAL A CA 1
ATOM 885 C C . VAL A 1 111 ? -8.578 6.945 12.359 1 98.69 111 VAL A C 1
ATOM 887 O O . VAL A 1 111 ? -8.742 7.977 13.016 1 98.69 111 VAL A O 1
ATOM 890 N N . GLN A 1 112 ? -8.469 5.789 12.883 1 98.25 112 GLN A N 1
ATOM 891 C CA . GLN A 1 112 ? -8.57 5.613 14.328 1 98.25 112 GLN A CA 1
ATOM 892 C C . GLN A 1 112 ? -7.457 6.359 15.055 1 98.25 112 GLN A C 1
ATOM 894 O O . GLN A 1 112 ? -7.699 7.02 16.062 1 98.25 112 GLN A O 1
ATOM 899 N N . VAL A 1 113 ? -6.273 6.227 14.594 1 98.12 113 VAL A N 1
ATOM 900 C CA . VAL A 1 113 ? -5.141 6.883 15.242 1 98.12 113 VAL A CA 1
ATOM 901 C C . VAL A 1 113 ? -5.262 8.398 15.094 1 98.12 113 VAL A C 1
ATOM 903 O O . VAL A 1 113 ? -4.973 9.148 16.031 1 98.12 113 VAL A O 1
ATOM 906 N N . ALA A 1 114 ? -5.688 8.828 13.898 1 97.88 114 ALA A N 1
ATOM 907 C CA . ALA A 1 114 ? -5.914 10.258 13.695 1 97.88 114 ALA A CA 1
ATOM 908 C C . ALA A 1 114 ? -6.949 10.797 14.68 1 97.88 114 ALA A C 1
ATOM 910 O O . ALA A 1 114 ? -6.762 11.859 15.266 1 97.88 114 ALA A O 1
ATOM 911 N N . ASN A 1 115 ? -7.992 10.031 14.828 1 97.06 115 ASN A N 1
ATOM 912 C CA . ASN A 1 115 ? -9.055 10.422 15.75 1 97.06 115 ASN A CA 1
ATOM 913 C C . ASN A 1 115 ? -8.547 10.469 17.188 1 97.06 115 ASN A C 1
ATOM 915 O O . ASN A 1 115 ? -8.898 11.383 17.953 1 97.06 115 ASN A O 1
ATOM 919 N N . GLU A 1 116 ? -7.832 9.484 17.562 1 96.81 116 GLU A N 1
ATOM 920 C CA . GLU A 1 116 ? -7.281 9.43 18.906 1 96.81 116 GLU A CA 1
ATOM 921 C C . GLU A 1 116 ? -6.402 10.648 19.188 1 96.81 116 GLU A C 1
ATOM 923 O O . GLU A 1 116 ? -6.508 11.258 20.25 1 96.81 116 GLU A O 1
ATOM 928 N N . ARG A 1 117 ? -5.535 10.969 18.297 1 95.5 117 ARG A N 1
ATOM 929 C CA . ARG A 1 117 ? -4.629 12.102 18.484 1 95.5 117 ARG A CA 1
ATOM 930 C C . ARG A 1 117 ? -5.395 13.422 18.484 1 95.5 117 ARG A C 1
ATOM 932 O O . ARG A 1 117 ? -5.074 14.32 19.266 1 95.5 117 ARG A O 1
ATOM 939 N N . PHE A 1 118 ? -6.305 13.453 17.656 1 95.5 118 PHE A N 1
ATOM 940 C CA . PHE A 1 118 ? -7.121 14.656 17.562 1 95.5 118 PHE A CA 1
ATOM 941 C C . PHE A 1 118 ? -7.867 14.898 18.875 1 95.5 118 PHE A C 1
ATOM 943 O O . PHE A 1 118 ? -7.855 16.016 19.406 1 95.5 118 PHE A O 1
ATOM 950 N N . ASN A 1 119 ? -8.477 13.906 19.359 1 95.19 119 ASN A N 1
ATOM 951 C CA . ASN A 1 119 ? -9.266 14.031 20.578 1 95.19 119 ASN A CA 1
ATOM 952 C C . ASN A 1 119 ? -8.391 14.312 21.781 1 95.19 119 ASN A C 1
ATOM 954 O O . ASN A 1 119 ? -8.789 15.039 22.703 1 95.19 119 ASN A O 1
ATOM 958 N N . ARG A 1 120 ? -7.242 13.742 21.781 1 93.38 120 ARG A N 1
ATOM 959 C CA . ARG A 1 120 ? -6.305 14.023 22.875 1 93.38 120 ARG A CA 1
ATOM 960 C C . ARG A 1 120 ? -5.879 15.492 22.859 1 93.38 120 ARG A C 1
ATOM 962 O O . ARG A 1 120 ? -5.75 16.109 23.922 1 93.38 120 ARG A O 1
ATOM 969 N N . LYS A 1 121 ? -5.633 15.969 21.734 1 89.75 121 LYS A N 1
ATOM 970 C CA . LYS A 1 121 ? -5.219 17.359 21.594 1 89.75 121 LYS A CA 1
ATOM 971 C C . LYS A 1 121 ? -6.309 18.312 22.094 1 89.75 121 LYS A C 1
ATOM 973 O O . LYS A 1 121 ? -6.016 19.328 22.734 1 89.75 121 LYS A O 1
ATOM 978 N N . ILE A 1 122 ? -7.504 17.938 21.766 1 85.56 122 ILE A N 1
ATOM 979 C CA . ILE A 1 122 ? -8.633 18.781 22.172 1 85.56 122 ILE A CA 1
ATOM 980 C C . ILE A 1 122 ? -8.773 18.766 23.688 1 85.56 122 ILE A C 1
ATOM 982 O O . ILE A 1 122 ? -9.07 19.781 24.297 1 85.56 122 ILE A O 1
ATOM 986 N N . ILE A 1 123 ? -8.602 17.609 24.234 1 84.19 123 ILE A N 1
ATOM 987 C CA . ILE A 1 123 ? -8.734 17.484 25.672 1 84.19 123 ILE A CA 1
ATOM 988 C C . ILE A 1 123 ? -7.602 18.234 26.375 1 84.19 123 ILE A C 1
ATOM 990 O O . ILE A 1 123 ? -7.816 18.891 27.391 1 84.19 123 ILE A O 1
ATOM 994 N N . GLU A 1 124 ? -6.441 18.156 25.875 1 83.81 124 GLU A N 1
ATOM 995 C CA . GLU A 1 124 ? -5.297 18.828 26.484 1 83.81 124 GLU A CA 1
ATOM 996 C C . GLU A 1 124 ? -5.422 20.344 26.344 1 83.81 124 GLU A C 1
ATOM 998 O O . GLU A 1 124 ? -4.871 21.094 27.156 1 83.81 124 GLU A O 1
ATOM 1003 N N . ARG A 1 125 ? -6.059 20.859 25.391 1 80.19 125 ARG A N 1
ATOM 1004 C CA . ARG A 1 125 ? -6.207 22.297 25.172 1 80.19 125 ARG A CA 1
ATOM 1005 C C . ARG A 1 125 ? -7.387 22.844 25.969 1 80.19 125 ARG A C 1
ATOM 1007 O O . ARG A 1 125 ? -7.547 24.047 26.109 1 80.19 125 ARG A O 1
ATOM 1014 N N . SER A 1 126 ? -8.266 22.016 26.469 1 67.75 126 SER A N 1
ATOM 1015 C CA . SER A 1 126 ? -9.375 22.469 27.312 1 67.75 126 SER A CA 1
ATOM 1016 C C . SER A 1 126 ? -8.969 22.516 28.781 1 67.75 126 SER A C 1
ATOM 1018 O O . SER A 1 126 ? -8.281 21.625 29.266 1 67.75 126 SER A O 1
ATOM 1020 N N . MET B 1 1 ? 24.734 -24.109 0.461 1 47.53 1 MET B N 1
ATOM 1021 C CA . MET B 1 1 ? 23.844 -24.328 -0.672 1 47.53 1 MET B CA 1
ATOM 1022 C C . MET B 1 1 ? 23.594 -23.047 -1.442 1 47.53 1 MET B C 1
ATOM 1024 O O . MET B 1 1 ? 23.422 -21.984 -0.841 1 47.53 1 MET B O 1
ATOM 1028 N N . GLN B 1 2 ? 23.891 -22.906 -2.701 1 57.78 2 GLN B N 1
ATOM 1029 C CA . GLN B 1 2 ? 23.875 -21.688 -3.498 1 57.78 2 GLN B CA 1
ATOM 1030 C C . GLN B 1 2 ? 22.469 -21.125 -3.629 1 57.78 2 GLN B C 1
ATOM 1032 O O . GLN B 1 2 ? 21.531 -21.828 -4.02 1 57.78 2 GLN B O 1
ATOM 1037 N N . ILE B 1 3 ? 22.094 -19.984 -3.184 1 70.56 3 ILE B N 1
ATOM 1038 C CA . ILE B 1 3 ? 20.766 -19.375 -3.26 1 70.56 3 ILE B CA 1
ATOM 1039 C C . ILE B 1 3 ? 20.484 -18.953 -4.699 1 70.56 3 ILE B C 1
ATOM 1041 O O . ILE B 1 3 ? 21.25 -18.188 -5.293 1 70.56 3 ILE B O 1
ATOM 1045 N N . LEU B 1 4 ? 19.609 -19.734 -5.367 1 88.88 4 LEU B N 1
ATOM 1046 C CA . LEU B 1 4 ? 19.219 -19.406 -6.742 1 88.88 4 LEU B CA 1
ATOM 1047 C C . LEU B 1 4 ? 18.484 -18.078 -6.809 1 88.88 4 LEU B C 1
ATOM 1049 O O . LEU B 1 4 ? 17.656 -17.781 -5.949 1 88.88 4 LEU B O 1
ATOM 1053 N N . LYS B 1 5 ? 18.969 -17.359 -7.742 1 91.88 5 LYS B N 1
ATOM 1054 C CA . LYS B 1 5 ? 18.281 -16.094 -7.992 1 91.88 5 LYS B CA 1
ATOM 1055 C C . LYS B 1 5 ? 17.031 -16.297 -8.844 1 91.88 5 LYS B C 1
ATOM 1057 O O . LYS B 1 5 ? 17.031 -17.125 -9.766 1 91.88 5 LYS B O 1
ATOM 1062 N N . THR B 1 6 ? 16.078 -15.594 -8.477 1 96.12 6 THR B N 1
ATOM 1063 C CA . THR B 1 6 ? 14.844 -15.656 -9.25 1 96.12 6 THR B CA 1
ATOM 1064 C C . THR B 1 6 ? 14.688 -14.414 -10.117 1 96.12 6 THR B C 1
ATOM 1066 O O . THR B 1 6 ? 15.484 -13.477 -10.016 1 96.12 6 THR B O 1
ATOM 1069 N N . SER B 1 7 ? 13.711 -14.43 -10.953 1 96.88 7 SER B N 1
ATOM 1070 C CA . SER B 1 7 ? 13.414 -13.258 -11.766 1 96.88 7 SER B CA 1
ATOM 1071 C C . SER B 1 7 ? 1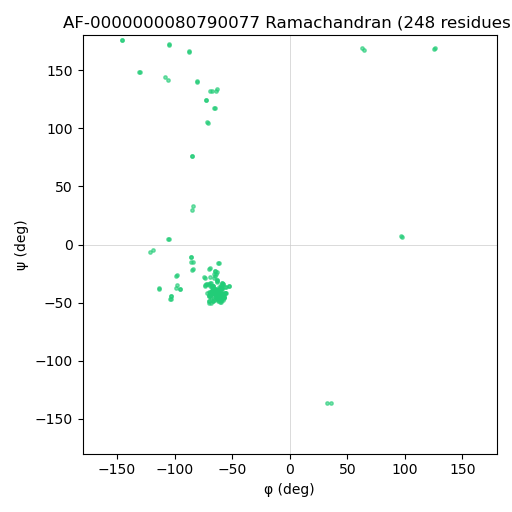3.133 -12.031 -10.898 1 96.88 7 SER B C 1
ATOM 1073 O O . SER B 1 7 ? 13.422 -10.906 -11.289 1 96.88 7 SER B O 1
ATOM 1075 N N . ALA B 1 8 ? 12.539 -12.234 -9.75 1 98.44 8 ALA B N 1
ATOM 1076 C CA . ALA B 1 8 ? 12.273 -11.141 -8.82 1 98.44 8 ALA B CA 1
ATOM 1077 C C . ALA B 1 8 ? 13.57 -10.445 -8.406 1 98.44 8 ALA B C 1
ATOM 1079 O O . ALA B 1 8 ? 13.617 -9.219 -8.297 1 98.44 8 ALA B O 1
ATOM 1080 N N . ASP B 1 9 ? 14.609 -11.164 -8.242 1 98.06 9 ASP B N 1
ATOM 1081 C CA . ASP B 1 9 ? 15.914 -10.625 -7.875 1 98.06 9 ASP B CA 1
ATOM 1082 C C . ASP B 1 9 ? 16.469 -9.734 -8.984 1 98.06 9 ASP B C 1
ATOM 1084 O O . ASP B 1 9 ? 17.062 -8.688 -8.711 1 98.06 9 ASP B O 1
ATOM 1088 N N . VAL B 1 10 ? 16.266 -10.242 -10.148 1 98.25 10 VAL B N 1
ATOM 1089 C CA . VAL B 1 10 ? 16.812 -9.531 -11.297 1 98.25 10 VAL B CA 1
ATOM 1090 C C . VAL B 1 10 ? 16.203 -8.125 -11.367 1 98.25 10 VAL B C 1
ATOM 1092 O O . VAL B 1 10 ? 16.938 -7.137 -11.492 1 98.25 10 VAL B O 1
ATOM 1095 N N . TYR B 1 11 ? 14.914 -8.039 -11.281 1 98.81 11 TYR B N 1
ATOM 1096 C CA . TYR B 1 11 ? 14.234 -6.75 -11.344 1 98.81 11 TYR B CA 1
ATOM 1097 C C . TYR B 1 11 ? 14.602 -5.879 -10.148 1 98.81 11 TYR B C 1
ATOM 1099 O O . TYR B 1 11 ? 14.758 -4.664 -10.281 1 98.81 11 TYR B O 1
ATOM 1107 N N . LEU B 1 12 ? 14.734 -6.52 -8.977 1 98.81 12 LEU B N 1
ATOM 1108 C CA . LEU B 1 12 ? 15.094 -5.754 -7.789 1 98.81 12 LEU B CA 1
ATOM 1109 C C . LEU B 1 12 ? 16.469 -5.133 -7.941 1 98.81 12 LEU B C 1
ATOM 1111 O O . LEU B 1 12 ? 16.672 -3.959 -7.613 1 98.81 12 LEU B O 1
ATOM 1115 N N . GLU B 1 13 ? 17.375 -5.883 -8.414 1 98.69 13 GLU B N 1
ATOM 1116 C CA . GLU B 1 13 ? 18.734 -5.406 -8.609 1 98.69 13 GLU B CA 1
ATOM 1117 C C . GLU B 1 13 ? 18.797 -4.293 -9.656 1 98.69 13 GLU B C 1
ATOM 1119 O O . GLU B 1 13 ? 19.516 -3.307 -9.484 1 98.69 13 GLU B O 1
ATOM 1124 N N . GLU B 1 14 ? 18.062 -4.5 -10.711 1 98.75 14 GLU B N 1
ATOM 1125 C CA . GLU B 1 14 ? 17.984 -3.451 -11.727 1 98.75 14 GLU B CA 1
ATOM 1126 C C . GLU B 1 14 ? 17.391 -2.17 -11.148 1 98.75 14 GLU B C 1
ATOM 1128 O O . GLU B 1 14 ? 17.844 -1.07 -11.453 1 98.75 14 GLU B O 1
ATOM 1133 N N . ALA B 1 15 ? 16.312 -2.328 -10.383 1 98.88 15 ALA B N 1
ATOM 1134 C CA . ALA B 1 15 ? 15.68 -1.177 -9.75 1 98.88 15 ALA B CA 1
ATOM 1135 C C . ALA B 1 15 ? 16.672 -0.426 -8.859 1 98.88 15 ALA B C 1
ATOM 1137 O O . ALA B 1 15 ? 16.734 0.805 -8.898 1 98.88 15 ALA B O 1
ATO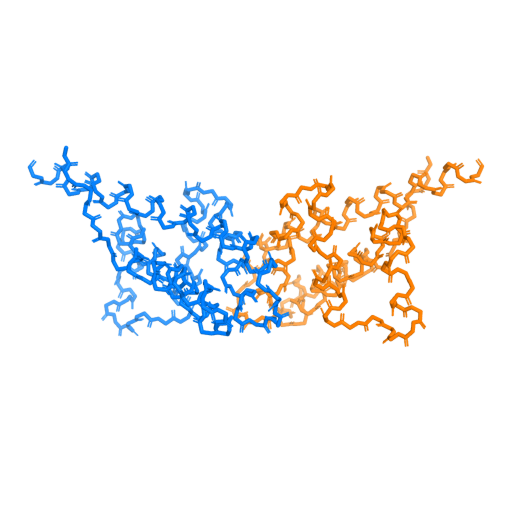M 1138 N N . ASP B 1 16 ? 17.438 -1.174 -8.102 1 98.81 16 ASP B N 1
ATOM 1139 C CA . ASP B 1 16 ? 18.422 -0.577 -7.207 1 98.81 16 ASP B CA 1
ATOM 1140 C C . ASP B 1 16 ? 19.469 0.22 -7.992 1 98.81 16 ASP B C 1
ATOM 1142 O O . ASP B 1 16 ? 19.859 1.311 -7.574 1 98.81 16 ASP B O 1
ATOM 1146 N N . GLU B 1 17 ? 19.875 -0.371 -9.039 1 98.75 17 GLU B N 1
ATOM 1147 C CA . GLU B 1 17 ? 20.875 0.305 -9.875 1 98.75 17 GLU B CA 1
ATOM 1148 C C . GLU B 1 17 ? 20.297 1.591 -10.469 1 98.75 17 GLU B C 1
ATOM 1150 O O . GLU B 1 17 ? 20.984 2.621 -10.492 1 98.75 17 GLU B O 1
ATOM 1155 N N . LEU B 1 18 ? 19.141 1.512 -10.977 1 98.81 18 LEU B N 1
ATOM 1156 C CA . LEU B 1 18 ? 18.469 2.67 -11.562 1 98.81 18 LEU B CA 1
ATOM 1157 C C . LEU B 1 18 ? 18.281 3.771 -10.531 1 98.81 18 LEU B C 1
ATOM 1159 O O . LEU B 1 18 ? 18.5 4.949 -10.82 1 98.81 18 LEU B O 1
ATOM 1163 N N . LEU B 1 19 ? 17.859 3.338 -9.352 1 98.56 19 LEU B N 1
ATOM 1164 C CA . LEU B 1 19 ? 17.672 4.316 -8.281 1 98.56 19 LEU B CA 1
ATOM 1165 C C . LEU B 1 19 ? 19 4.992 -7.941 1 98.56 19 LEU B C 1
ATOM 1167 O O . LEU B 1 19 ? 19.047 6.207 -7.727 1 98.56 19 LEU B O 1
ATOM 1171 N N . PHE B 1 20 ? 20.016 4.227 -7.887 1 98.06 20 PHE B N 1
ATOM 1172 C CA . PHE B 1 20 ? 21.359 4.727 -7.59 1 98.06 20 PHE B CA 1
ATOM 1173 C C . PHE B 1 20 ? 21.797 5.766 -8.617 1 98.06 20 PHE B C 1
ATOM 1175 O O . PHE B 1 20 ? 22.438 6.758 -8.273 1 98.06 20 PHE B O 1
ATOM 1182 N N . ARG B 1 21 ? 21.422 5.602 -9.82 1 97.88 21 ARG B N 1
ATOM 1183 C CA . ARG B 1 21 ? 21.812 6.484 -10.906 1 97.88 21 ARG B CA 1
ATOM 1184 C C . ARG B 1 21 ? 20.875 7.695 -11 1 97.88 21 ARG B C 1
ATOM 1186 O O . ARG B 1 21 ? 21.094 8.594 -11.812 1 97.88 21 ARG B O 1
ATOM 1193 N N . GLY B 1 22 ? 19.828 7.648 -10.305 1 97.25 22 GLY B N 1
ATOM 1194 C CA . GLY B 1 22 ? 18.938 8.797 -10.258 1 97.25 22 GLY B CA 1
ATOM 1195 C C . GLY B 1 22 ? 17.766 8.688 -11.219 1 97.25 22 GLY B C 1
ATOM 1196 O O . GLY B 1 22 ? 17.031 9.648 -11.43 1 97.25 22 GLY B O 1
ATOM 1197 N N . ASP B 1 23 ? 17.656 7.555 -11.836 1 98 23 ASP B N 1
ATOM 1198 C CA . ASP B 1 23 ? 16.531 7.301 -12.719 1 98 23 ASP B CA 1
ATOM 1199 C C . ASP B 1 23 ? 15.32 6.801 -11.922 1 98 23 ASP B C 1
ATOM 1201 O O . ASP B 1 23 ? 14.914 5.645 -12.055 1 98 23 ASP B O 1
ATOM 1205 N N . VAL B 1 24 ? 14.68 7.672 -11.266 1 98.12 24 VAL B N 1
ATOM 1206 C CA . VAL B 1 24 ? 13.703 7.344 -10.234 1 98.12 24 VAL B CA 1
ATOM 1207 C C . VAL B 1 24 ? 12.477 6.691 -10.875 1 98.12 24 VAL B C 1
ATOM 1209 O O . VAL B 1 24 ? 11.977 5.676 -10.375 1 98.12 24 VAL B O 1
ATOM 1212 N N . VAL B 1 25 ? 11.953 7.203 -11.961 1 97.94 25 VAL B N 1
ATOM 1213 C CA . VAL B 1 25 ? 10.742 6.699 -12.609 1 97.94 25 VAL B CA 1
ATOM 1214 C C . VAL B 1 25 ? 10.969 5.266 -13.086 1 97.94 25 VAL B C 1
ATOM 1216 O O . VAL B 1 25 ? 10.133 4.391 -12.852 1 97.94 25 VAL B O 1
ATOM 1219 N N . GLN B 1 26 ? 12.086 4.988 -13.625 1 98.56 26 GLN B N 1
ATOM 1220 C CA . GLN B 1 26 ? 12.383 3.65 -14.117 1 98.56 26 GLN B CA 1
ATOM 1221 C C . GLN B 1 26 ? 12.641 2.684 -12.969 1 98.56 26 GLN B C 1
ATOM 1223 O O . GLN B 1 26 ? 12.305 1.502 -13.055 1 98.56 26 GLN B O 1
ATOM 1228 N N . ALA B 1 27 ? 13.266 3.219 -11.914 1 98.81 27 ALA B N 1
ATOM 1229 C CA . ALA B 1 27 ? 13.469 2.393 -10.727 1 98.81 27 ALA B CA 1
ATOM 1230 C C . ALA B 1 27 ? 12.133 1.927 -10.148 1 98.81 27 ALA B C 1
ATOM 1232 O O . ALA B 1 27 ? 11.961 0.745 -9.836 1 98.81 27 ALA B O 1
ATOM 1233 N N . CYS B 1 28 ? 11.188 2.863 -10.039 1 98.75 28 CYS B N 1
ATOM 1234 C CA . CYS B 1 28 ? 9.867 2.551 -9.508 1 98.75 28 CYS B CA 1
ATOM 1235 C C . CYS B 1 28 ? 9.188 1.471 -10.344 1 98.75 28 CYS B C 1
ATOM 1237 O O . CYS B 1 28 ? 8.594 0.54 -9.797 1 98.75 28 CYS B O 1
ATOM 1239 N N . GLU B 1 29 ? 9.305 1.565 -11.633 1 98.75 29 GLU B N 1
ATOM 1240 C CA . GLU B 1 29 ? 8.727 0.555 -12.508 1 98.75 29 GLU B CA 1
ATOM 1241 C C . GLU B 1 29 ? 9.344 -0.817 -12.258 1 98.75 29 GLU B C 1
ATOM 1243 O O . GLU B 1 29 ? 8.641 -1.829 -12.242 1 98.75 29 GLU B O 1
ATOM 1248 N N . LYS B 1 30 ? 10.641 -0.838 -12.078 1 98.94 30 LYS B N 1
ATOM 1249 C CA . LYS B 1 30 ? 11.32 -2.111 -11.875 1 98.94 30 LYS B CA 1
ATOM 1250 C C . LYS B 1 30 ? 11.016 -2.689 -10.5 1 98.94 30 LYS B C 1
ATOM 1252 O O . LYS B 1 30 ? 10.945 -3.908 -10.328 1 98.94 30 LYS B O 1
ATOM 1257 N N . TYR B 1 31 ? 10.852 -1.845 -9.484 1 98.94 31 TYR B N 1
ATOM 1258 C CA . TYR B 1 31 ? 10.414 -2.332 -8.18 1 98.94 31 TYR B CA 1
ATOM 1259 C C . TYR B 1 31 ? 9.031 -2.961 -8.273 1 98.94 31 TYR B C 1
ATOM 1261 O O . TYR B 1 31 ? 8.766 -3.992 -7.645 1 98.94 31 TYR B O 1
ATOM 1269 N N . TYR B 1 32 ? 8.164 -2.338 -9.008 1 98.81 32 TYR B N 1
ATOM 1270 C CA . TYR B 1 32 ? 6.84 -2.9 -9.234 1 98.81 32 TYR B CA 1
ATOM 1271 C C . TYR B 1 32 ? 6.938 -4.273 -9.883 1 98.81 32 TYR B C 1
ATOM 1273 O O . TYR B 1 32 ? 6.262 -5.219 -9.461 1 98.81 32 TYR B O 1
ATOM 1281 N N . LYS B 1 33 ? 7.766 -4.34 -10.883 1 98.81 33 LYS B N 1
ATOM 1282 C CA . LYS B 1 33 ? 7.949 -5.613 -11.57 1 98.81 33 LYS B CA 1
ATOM 1283 C C . LYS B 1 33 ? 8.531 -6.668 -10.641 1 98.81 33 LYS B C 1
ATOM 1285 O O . LYS B 1 33 ? 8.188 -7.848 -10.734 1 98.81 33 LYS B O 1
ATOM 1290 N N . ALA B 1 34 ? 9.438 -6.254 -9.812 1 98.88 34 ALA B N 1
ATOM 1291 C CA . ALA B 1 34 ? 10.008 -7.176 -8.836 1 98.88 34 ALA B CA 1
ATOM 1292 C C . ALA B 1 34 ? 8.922 -7.746 -7.922 1 98.88 34 ALA B C 1
ATOM 1294 O O . ALA B 1 34 ? 8.898 -8.945 -7.645 1 98.88 34 ALA B O 1
ATOM 1295 N N . ALA B 1 35 ? 8.047 -6.879 -7.492 1 98.88 35 ALA B N 1
ATOM 1296 C CA . ALA B 1 35 ? 6.941 -7.316 -6.641 1 98.88 35 ALA B CA 1
ATOM 1297 C C . ALA B 1 35 ? 6.02 -8.273 -7.391 1 98.88 35 ALA B C 1
ATOM 1299 O O . ALA B 1 35 ? 5.598 -9.289 -6.84 1 98.88 35 ALA B O 1
ATOM 1300 N N . GLU B 1 36 ? 5.734 -7.941 -8.625 1 98.62 36 GLU B N 1
ATOM 1301 C CA . GLU B 1 36 ? 4.887 -8.789 -9.453 1 98.62 36 GLU B CA 1
ATOM 1302 C C . GLU B 1 36 ? 5.484 -10.188 -9.602 1 98.62 36 GLU B C 1
ATOM 1304 O O . GLU B 1 36 ? 4.785 -11.188 -9.422 1 98.62 36 GLU B O 1
ATOM 1309 N N . GLU B 1 37 ? 6.75 -10.273 -9.875 1 98.62 37 GLU B N 1
ATOM 1310 C CA . GLU B 1 37 ? 7.426 -11.555 -10.039 1 98.62 37 GLU B CA 1
ATOM 1311 C C . GLU B 1 37 ? 7.449 -12.336 -8.727 1 98.62 37 GLU B C 1
ATOM 1313 O O . GLU B 1 37 ? 7.277 -13.555 -8.719 1 98.62 37 GLU B O 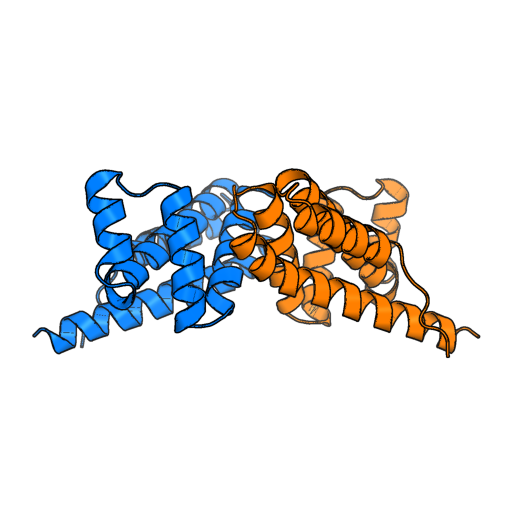1
ATOM 1318 N N . ALA B 1 38 ? 7.656 -11.625 -7.672 1 98.75 38 ALA B N 1
ATOM 1319 C CA . ALA B 1 38 ? 7.66 -12.281 -6.367 1 98.75 38 ALA B CA 1
ATOM 1320 C C . ALA B 1 38 ? 6.297 -12.891 -6.059 1 98.75 38 ALA B C 1
ATOM 1322 O O . ALA B 1 38 ? 6.219 -14.016 -5.555 1 98.75 38 ALA B O 1
ATOM 1323 N N . ILE B 1 39 ? 5.234 -12.18 -6.383 1 98.31 39 ILE B N 1
ATOM 1324 C CA . ILE B 1 39 ? 3.883 -12.68 -6.164 1 98.31 39 ILE B CA 1
ATOM 1325 C C . ILE B 1 39 ? 3.645 -13.922 -7.023 1 98.31 39 ILE B C 1
ATOM 1327 O O . ILE B 1 39 ? 3.059 -14.898 -6.559 1 98.31 39 ILE B O 1
ATOM 1331 N N . LYS B 1 40 ? 4.094 -13.867 -8.234 1 97.12 40 LYS B N 1
ATOM 1332 C CA . LYS B 1 40 ? 3.947 -15.023 -9.125 1 97.12 40 LYS B CA 1
ATOM 1333 C C . LYS B 1 40 ? 4.684 -16.234 -8.57 1 97.12 40 LYS B C 1
ATOM 1335 O O . LYS B 1 40 ? 4.148 -17.344 -8.578 1 97.12 40 LYS B O 1
ATOM 1340 N N . ILE B 1 41 ? 5.836 -16.062 -8.07 1 96.81 41 ILE B N 1
ATOM 1341 C CA . ILE B 1 41 ? 6.656 -17.141 -7.531 1 96.81 41 ILE B CA 1
ATOM 1342 C C . ILE B 1 41 ? 5.992 -17.719 -6.289 1 96.81 41 ILE B C 1
ATOM 1344 O O . ILE B 1 41 ? 5.82 -18.938 -6.191 1 96.81 41 ILE B O 1
ATOM 1348 N N . LEU B 1 42 ? 5.59 -16.906 -5.41 1 97.06 42 LEU B N 1
ATOM 1349 C CA . LEU B 1 42 ? 4.926 -17.375 -4.199 1 97.06 42 LEU B CA 1
ATOM 1350 C C . LEU B 1 42 ? 3.643 -18.125 -4.543 1 97.06 42 LEU B C 1
ATOM 1352 O O . LEU B 1 42 ? 3.334 -19.156 -3.934 1 97.06 42 LEU B O 1
ATOM 1356 N N . SER B 1 43 ? 2.914 -17.547 -5.508 1 96.12 43 SER B N 1
ATOM 1357 C CA . SER B 1 43 ? 1.656 -18.156 -5.926 1 96.12 43 SER B CA 1
ATOM 1358 C C . SER B 1 43 ? 1.882 -19.562 -6.484 1 96.12 43 SER B C 1
ATOM 1360 O O . SER B 1 43 ? 1.107 -20.484 -6.207 1 96.12 43 SER B O 1
ATOM 1362 N N . SER B 1 44 ? 2.883 -19.703 -7.262 1 93.38 44 SER B N 1
ATOM 1363 C CA . SER B 1 44 ? 3.172 -21 -7.883 1 93.38 44 SER B CA 1
ATOM 1364 C C . SER B 1 44 ? 3.539 -22.047 -6.836 1 93.38 44 SER B C 1
ATOM 1366 O O . SER B 1 44 ? 3.32 -23.234 -7.043 1 93.38 44 SER B O 1
ATOM 1368 N N . ILE B 1 45 ? 3.975 -21.562 -5.73 1 93.44 45 ILE B N 1
ATOM 1369 C CA . ILE B 1 45 ? 4.449 -22.484 -4.699 1 93.44 45 ILE B CA 1
ATOM 1370 C C . ILE B 1 45 ? 3.322 -22.766 -3.709 1 93.44 45 ILE B C 1
ATOM 1372 O O . ILE B 1 45 ? 3.145 -23.922 -3.277 1 93.44 45 ILE B O 1
ATOM 1376 N N . ILE B 1 46 ? 2.543 -21.766 -3.389 1 94.19 46 ILE B N 1
ATOM 1377 C CA . ILE B 1 46 ? 1.659 -21.844 -2.23 1 94.19 46 ILE B CA 1
ATOM 1378 C C . ILE B 1 46 ? 0.224 -22.094 -2.691 1 94.19 46 ILE B C 1
ATOM 1380 O O . ILE B 1 46 ? -0.54 -22.797 -2.023 1 94.19 46 ILE B O 1
ATOM 1384 N N . LEU B 1 47 ? -0.373 -21.391 -3.709 1 90.56 47 LEU B N 1
ATOM 1385 C CA . LEU B 1 47 ? -1.792 -21.312 -4.039 1 90.56 47 LEU B CA 1
ATOM 1386 C C . LEU B 1 47 ? -2.209 -22.484 -4.918 1 90.56 47 LEU B C 1
ATOM 1388 O O . LEU B 1 47 ? -3.395 -22.656 -5.215 1 90.56 47 LEU B O 1
ATOM 1392 N N . GLU B 1 48 ? -1.69 -23.438 -4.828 1 73.38 48 GLU B N 1
ATOM 1393 C CA . GLU B 1 48 ? -2.074 -24.703 -5.453 1 73.38 48 GLU B CA 1
ATOM 1394 C C . GLU B 1 48 ? -2.66 -24.469 -6.844 1 73.38 48 GLU B C 1
ATOM 1396 O O . GLU B 1 48 ? -2.27 -23.531 -7.543 1 73.38 48 GLU B O 1
ATOM 1401 N N . LYS B 1 49 ? -3.83 -25.25 -7.094 1 74.44 49 LYS B N 1
ATOM 1402 C CA . LYS B 1 49 ? -4.367 -25.484 -8.43 1 74.44 49 LYS B CA 1
ATOM 1403 C C . LYS B 1 49 ? -5.273 -24.328 -8.859 1 74.44 49 LYS B C 1
ATOM 1405 O O . LYS B 1 49 ? -5.32 -23.984 -10.039 1 74.44 49 LYS B O 1
ATOM 1410 N N . ASN B 1 50 ? -5.785 -23.594 -7.934 1 73.19 50 ASN B N 1
ATOM 1411 C CA . ASN B 1 50 ? -6.797 -22.625 -8.359 1 73.19 50 ASN B CA 1
ATOM 1412 C C . ASN B 1 50 ? -6.191 -21.516 -9.195 1 73.19 50 ASN B C 1
ATOM 1414 O O . ASN B 1 50 ? -6.641 -21.266 -10.312 1 73.19 50 ASN B O 1
ATOM 1418 N N . ILE B 1 51 ? -5.184 -20.938 -8.742 1 81.94 51 ILE B N 1
ATOM 1419 C CA . ILE B 1 51 ? -4.617 -19.781 -9.445 1 81.94 51 ILE B CA 1
ATOM 1420 C C . ILE B 1 51 ? -3.873 -20.266 -10.695 1 81.94 51 ILE B C 1
ATOM 1422 O O . ILE B 1 51 ? -3.873 -19.578 -11.727 1 81.94 51 ILE B O 1
ATOM 1426 N N . ILE B 1 52 ? -3.443 -21.406 -10.555 1 77.44 52 ILE B N 1
ATOM 1427 C CA . ILE B 1 52 ? -2.66 -21.953 -11.664 1 77.44 52 ILE B CA 1
ATOM 1428 C C . ILE B 1 52 ? -3.568 -22.219 -12.859 1 77.44 52 ILE B C 1
ATOM 1430 O O . ILE B 1 52 ? -3.207 -21.922 -14 1 77.44 52 ILE B O 1
ATOM 1434 N N . ASP B 1 53 ? -4.684 -22.703 -12.602 1 84.88 53 ASP B N 1
ATOM 1435 C CA . ASP B 1 53 ? -5.629 -22.969 -13.68 1 84.88 53 ASP B CA 1
ATOM 1436 C C . ASP B 1 53 ? -6.055 -21.672 -14.367 1 84.88 53 ASP B C 1
ATOM 1438 O O . ASP B 1 53 ? -6.211 -21.625 -15.586 1 84.88 53 ASP B O 1
ATOM 1442 N N . GLU B 1 54 ? -6.262 -20.688 -13.586 1 87.25 54 GLU B N 1
ATOM 1443 C CA . GLU B 1 54 ? -6.656 -19.406 -14.156 1 87.25 54 GLU B CA 1
ATOM 1444 C C . GLU B 1 54 ? -5.543 -18.828 -15.023 1 87.25 54 GLU B C 1
ATOM 1446 O O . GLU B 1 54 ? -5.805 -18.281 -16.094 1 87.25 54 GLU B O 1
ATOM 1451 N N . VAL B 1 55 ? -4.387 -18.969 -14.578 1 89.75 55 VAL B N 1
ATOM 1452 C CA . VAL B 1 55 ? -3.227 -18.422 -15.266 1 89.75 55 VAL B CA 1
ATOM 1453 C C . VAL B 1 55 ? -2.971 -19.203 -16.562 1 89.75 55 VAL B C 1
ATOM 1455 O O . VAL B 1 55 ? -2.555 -18.625 -17.562 1 89.75 55 VAL B O 1
ATOM 1458 N N . LEU B 1 56 ? -3.242 -20.484 -16.547 1 87.62 56 LEU B N 1
ATOM 1459 C CA . LEU B 1 56 ? -3.072 -21.328 -17.734 1 87.62 56 LEU B CA 1
ATOM 1460 C C . LEU B 1 56 ? -4.047 -20.922 -18.828 1 87.62 56 LEU B C 1
ATOM 1462 O O . LEU B 1 56 ? -3.721 -21 -20.016 1 87.62 56 LEU B O 1
ATOM 1466 N N . ASN B 1 57 ? -5.105 -20.359 -18.438 1 88.69 57 ASN B N 1
ATOM 1467 C CA . ASN B 1 57 ? -6.152 -20.031 -19.391 1 88.69 57 ASN B CA 1
ATOM 1468 C C . ASN B 1 57 ? -6.082 -18.562 -19.812 1 88.69 57 ASN B C 1
ATOM 1470 O O . ASN B 1 57 ? -6.41 -18.234 -20.953 1 88.69 57 ASN B O 1
ATOM 1474 N N . LYS B 1 58 ? -5.77 -17.688 -18.969 1 91.19 58 LYS B N 1
ATOM 1475 C CA . LYS B 1 58 ? -5.891 -16.25 -19.219 1 91.19 58 LYS B CA 1
ATOM 1476 C C . LYS B 1 58 ? -4.531 -15.57 -19.141 1 91.19 58 LYS B C 1
ATOM 1478 O O . LYS B 1 58 ? -4.418 -14.375 -19.438 1 91.19 58 LYS B O 1
ATOM 1483 N N . ASN B 1 59 ? -3.551 -16.281 -18.797 1 92.19 59 ASN B N 1
ATOM 1484 C CA . ASN B 1 59 ? -2.25 -15.68 -18.516 1 92.19 59 ASN B CA 1
ATOM 1485 C C . ASN B 1 59 ? -2.318 -14.711 -17.328 1 92.19 59 ASN B C 1
ATOM 1487 O O . ASN B 1 59 ? -3.406 -14.367 -16.875 1 92.19 59 ASN B O 1
ATOM 1491 N N . TRP B 1 60 ? -1.229 -14.328 -16.891 1 94.12 60 TRP B N 1
ATOM 1492 C CA . TRP B 1 60 ? -1.161 -13.367 -15.789 1 94.12 60 TRP B CA 1
ATOM 1493 C C . TRP B 1 60 ? -1.646 -11.992 -16.25 1 94.12 60 TRP B C 1
ATOM 1495 O O . TRP B 1 60 ? -1.225 -11.492 -17.297 1 94.12 60 TRP B O 1
ATOM 1505 N N . ASN B 1 61 ? -2.488 -11.398 -15.484 1 92.81 61 ASN B N 1
ATOM 1506 C CA . ASN B 1 61 ? -2.922 -10.016 -15.617 1 92.81 61 ASN B CA 1
ATOM 1507 C C . ASN B 1 61 ? -3.184 -9.375 -14.25 1 92.81 61 ASN B C 1
ATOM 1509 O O . ASN B 1 61 ? -3.037 -10.023 -13.219 1 92.81 61 ASN B O 1
ATOM 1513 N N . THR B 1 62 ? -3.494 -8.148 -14.25 1 91.31 62 THR B N 1
ATOM 1514 C CA . THR B 1 62 ? -3.613 -7.398 -13.008 1 91.31 62 THR B CA 1
ATOM 1515 C C . THR B 1 62 ? -4.691 -8.008 -12.109 1 91.31 62 THR B C 1
ATOM 1517 O O . THR B 1 62 ? -4.547 -8.031 -10.891 1 91.31 62 THR B O 1
ATOM 1520 N N . GLU B 1 63 ? -5.742 -8.453 -12.688 1 91 63 GLU B N 1
ATOM 1521 C CA . GLU B 1 63 ? -6.828 -9.062 -11.922 1 91 63 GLU B CA 1
ATOM 1522 C C . GLU B 1 63 ? -6.359 -10.336 -11.219 1 91 63 GLU B C 1
ATOM 1524 O O . GLU B 1 63 ? -6.652 -10.539 -10.039 1 91 63 GLU B O 1
ATOM 1529 N N . ILE B 1 64 ? -5.676 -11.156 -11.953 1 93.62 64 ILE B N 1
ATOM 1530 C CA . ILE B 1 64 ? -5.188 -12.422 -11.406 1 93.62 64 ILE B CA 1
ATOM 1531 C C . ILE B 1 64 ? -4.121 -12.148 -10.352 1 93.62 64 ILE B C 1
ATOM 1533 O O . ILE B 1 64 ? -4.07 -12.828 -9.32 1 93.62 64 ILE B O 1
ATOM 1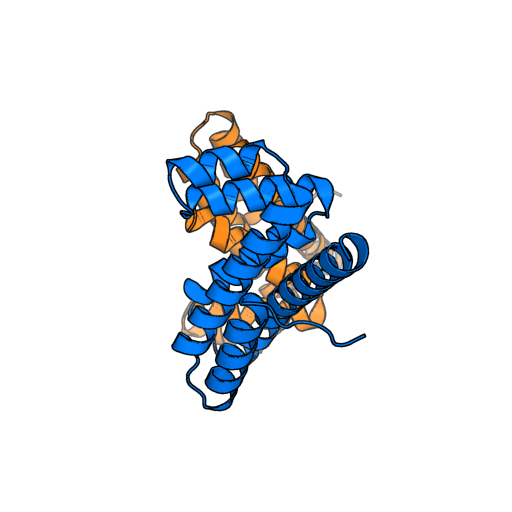537 N N . ILE B 1 65 ? -3.283 -11.133 -10.547 1 95.94 65 ILE B N 1
ATOM 1538 C CA . ILE B 1 65 ? -2.266 -10.758 -9.57 1 95.94 65 ILE B CA 1
ATOM 1539 C C . ILE B 1 65 ? -2.934 -10.328 -8.266 1 95.94 65 ILE B C 1
ATOM 1541 O O . ILE B 1 65 ? -2.547 -10.781 -7.188 1 95.94 65 ILE B O 1
ATOM 1545 N N . ASN B 1 66 ? -3.936 -9.523 -8.383 1 94.19 66 ASN B N 1
ATOM 1546 C CA . ASN B 1 66 ? -4.633 -9.039 -7.191 1 94.19 66 ASN B CA 1
ATOM 1547 C C . ASN B 1 66 ? -5.309 -10.18 -6.438 1 94.19 66 ASN B C 1
ATOM 1549 O O . ASN B 1 66 ? -5.312 -10.203 -5.207 1 94.19 66 ASN B O 1
ATOM 1553 N N . LYS B 1 67 ? -5.879 -11.078 -7.188 1 93.56 67 LYS B N 1
ATOM 1554 C CA . LYS B 1 67 ? -6.461 -12.258 -6.559 1 93.56 67 LYS B CA 1
ATOM 1555 C C . LYS B 1 67 ? -5.398 -13.062 -5.82 1 93.56 67 LYS B C 1
ATOM 1557 O O . LYS B 1 67 ? -5.629 -13.531 -4.703 1 93.56 67 LYS B O 1
ATOM 1562 N N . ALA B 1 68 ? -4.289 -13.219 -6.438 1 96.06 68 ALA B N 1
ATOM 1563 C CA . ALA B 1 68 ? -3.18 -13.945 -5.816 1 96.06 68 ALA B CA 1
ATOM 1564 C C . ALA B 1 68 ? -2.719 -13.25 -4.539 1 96.06 68 ALA B C 1
ATOM 1566 O O . ALA B 1 68 ? -2.459 -13.914 -3.527 1 96.06 68 ALA B O 1
ATOM 1567 N N . VAL B 1 69 ? -2.613 -11.938 -4.59 1 97.12 69 VAL B N 1
ATOM 1568 C CA . VAL B 1 69 ? -2.205 -11.148 -3.434 1 97.12 69 VAL B CA 1
ATOM 1569 C C . VAL B 1 69 ? -3.154 -11.406 -2.268 1 97.12 69 VAL B C 1
ATOM 1571 O O . VAL B 1 69 ? -2.713 -11.641 -1.14 1 97.12 69 VAL B O 1
ATOM 1574 N N . PHE B 1 70 ? -4.383 -11.398 -2.572 1 94.56 70 PHE B N 1
ATOM 1575 C CA . PHE B 1 70 ? -5.391 -11.602 -1.539 1 94.56 70 PHE B CA 1
ATOM 1576 C C . PHE B 1 70 ? -5.301 -13.008 -0.963 1 94.56 70 PHE B C 1
ATOM 1578 O O . PHE B 1 70 ? -5.328 -13.195 0.256 1 94.56 70 PHE B O 1
ATOM 1585 N N . GLU B 1 71 ? -5.223 -13.984 -1.797 1 94.38 71 GLU B N 1
ATOM 1586 C CA . GLU B 1 71 ? -5.145 -15.367 -1.335 1 94.38 71 GLU B CA 1
ATOM 1587 C C . GLU B 1 71 ? -3.857 -15.617 -0.557 1 94.38 71 GLU B C 1
ATOM 1589 O O . GLU B 1 71 ? -3.875 -16.266 0.491 1 94.38 71 GLU B O 1
ATOM 1594 N N . LEU B 1 72 ? -2.748 -15.094 -1.018 1 96.75 72 LEU B N 1
ATOM 1595 C CA . LEU B 1 72 ? -1.474 -15.242 -0.325 1 96.75 72 LEU B CA 1
ATOM 1596 C C . LEU B 1 72 ? -1.521 -14.578 1.048 1 96.75 72 LEU B C 1
ATOM 1598 O O . LEU B 1 72 ? -0.924 -15.078 2.004 1 96.75 72 LEU B O 1
ATOM 1602 N N . SER B 1 73 ? -2.203 -13.414 1.065 1 96.75 73 SER B N 1
ATOM 1603 C CA . SER B 1 73 ? -2.27 -12.68 2.328 1 96.75 73 SER B CA 1
ATOM 1604 C C . SER B 1 73 ? -3.01 -13.484 3.393 1 96.75 73 SER B C 1
ATOM 1606 O O . SER B 1 73 ? -2.699 -13.383 4.582 1 96.75 73 SER B O 1
ATOM 1608 N N . SER B 1 74 ? -3.957 -14.312 2.982 1 94.75 74 SER B N 1
ATOM 1609 C CA . SER B 1 74 ? -4.699 -15.148 3.918 1 94.75 74 SER B CA 1
ATOM 1610 C C . SER B 1 74 ? -3.814 -16.25 4.492 1 94.75 74 SER B C 1
ATOM 1612 O O . SER B 1 74 ? -4.066 -16.75 5.594 1 94.75 74 SER B O 1
ATOM 1614 N N . ILE B 1 75 ? -2.742 -16.594 3.85 1 95.62 75 ILE B N 1
ATOM 1615 C CA . ILE B 1 75 ? -1.882 -17.703 4.238 1 95.62 75 ILE B CA 1
ATOM 1616 C C . ILE B 1 75 ? -0.622 -17.172 4.914 1 95.62 75 ILE B C 1
ATOM 1618 O O . ILE B 1 75 ? -0.212 -17.688 5.961 1 95.62 75 ILE B O 1
ATOM 1622 N N . LEU B 1 76 ? -0.034 -16.141 4.344 1 96.88 76 LEU B N 1
ATOM 1623 C CA . LEU B 1 76 ? 1.275 -15.68 4.797 1 96.88 76 LEU B CA 1
ATOM 1624 C C . LEU B 1 76 ? 1.139 -14.492 5.742 1 96.88 76 LEU B C 1
ATOM 1626 O O . LEU B 1 76 ? 2.053 -14.203 6.516 1 96.88 76 LEU B O 1
ATOM 1630 N N . GLY B 1 77 ? 0.017 -13.711 5.586 1 96.56 77 GLY B N 1
ATOM 1631 C CA . GLY B 1 77 ? -0.205 -12.578 6.469 1 96.56 77 GLY B CA 1
ATOM 1632 C C . GLY B 1 77 ? -0.428 -11.273 5.727 1 96.56 77 GLY B C 1
ATOM 1633 O O . GLY B 1 77 ? -0.181 -11.188 4.523 1 96.56 77 GLY B O 1
ATOM 1634 N N . LYS B 1 78 ? -0.836 -10.281 6.402 1 95.5 78 LYS B N 1
ATOM 1635 C CA . LYS B 1 78 ? -1.291 -8.984 5.902 1 95.5 78 LYS B CA 1
ATOM 1636 C C . LYS B 1 78 ? -0.161 -8.242 5.195 1 95.5 78 LYS B C 1
ATOM 1638 O O . LYS B 1 78 ? -0.409 -7.441 4.289 1 95.5 78 LYS B O 1
ATOM 1643 N N . TRP B 1 79 ? 1.046 -8.602 5.598 1 96.81 79 TRP B N 1
ATOM 1644 C CA . TRP B 1 79 ? 2.205 -7.906 5.043 1 96.81 79 TRP B CA 1
ATOM 1645 C C . TRP B 1 79 ? 2.289 -8.102 3.535 1 96.81 79 TRP B C 1
ATOM 1647 O O . TRP B 1 79 ? 2.914 -7.305 2.832 1 96.81 79 TRP B O 1
ATOM 1657 N N . ILE B 1 80 ? 1.575 -9.07 2.949 1 98.25 80 ILE B N 1
ATOM 1658 C CA . ILE B 1 80 ? 1.543 -9.297 1.51 1 98.25 80 ILE B CA 1
ATOM 1659 C C . ILE B 1 80 ? 0.778 -8.164 0.824 1 98.25 80 ILE B C 1
ATOM 1661 O O . ILE B 1 80 ? 1.256 -7.594 -0.157 1 98.25 80 ILE B O 1
ATOM 1665 N N . ILE B 1 81 ? -0.362 -7.871 1.355 1 97.38 81 ILE B N 1
ATOM 1666 C CA . ILE B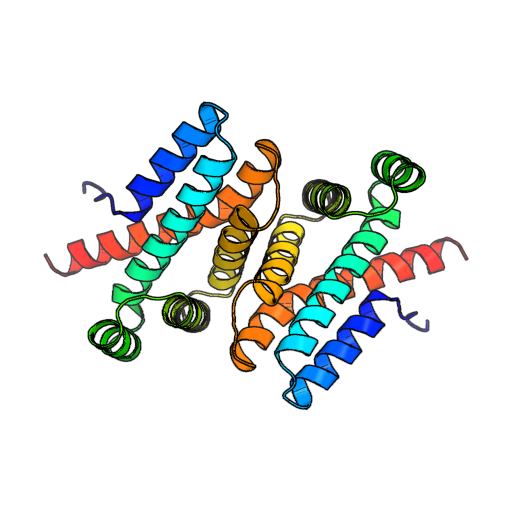 1 81 ? -1.199 -6.801 0.819 1 97.38 81 ILE B CA 1
ATOM 1667 C C . ILE B 1 81 ? -0.482 -5.461 0.962 1 97.38 81 ILE B C 1
ATOM 1669 O O . ILE B 1 81 ? -0.531 -4.625 0.058 1 97.38 81 ILE B O 1
ATOM 1673 N N . GLU B 1 82 ? 0.179 -5.254 2.066 1 97.5 82 GLU B N 1
ATOM 1674 C CA . GLU B 1 82 ? 0.916 -4.02 2.309 1 97.5 82 GLU B CA 1
ATOM 1675 C C . GLU B 1 82 ? 2.078 -3.869 1.33 1 97.5 82 GLU B C 1
ATOM 1677 O O . GLU B 1 82 ? 2.332 -2.773 0.824 1 97.5 82 GLU B O 1
ATOM 1682 N N . SER B 1 83 ? 2.758 -4.961 1.061 1 98.38 83 SER B N 1
ATOM 1683 C CA . SER B 1 83 ? 3.855 -4.93 0.101 1 98.38 83 SER B CA 1
ATOM 1684 C C . SER B 1 83 ? 3.352 -4.633 -1.308 1 98.38 83 SER B C 1
ATOM 1686 O O . SER B 1 83 ? 3.961 -3.852 -2.039 1 98.38 83 SER B O 1
ATOM 1688 N N . TRP B 1 84 ? 2.24 -5.234 -1.651 1 98.44 84 TRP B N 1
ATOM 1689 C CA . TRP B 1 84 ? 1.665 -4.984 -2.969 1 98.44 84 TRP B CA 1
ATOM 1690 C C . TRP B 1 84 ? 1.16 -3.549 -3.076 1 98.44 84 TRP B C 1
ATOM 1692 O O . TRP B 1 84 ? 1.338 -2.896 -4.109 1 98.44 84 TRP B O 1
ATOM 1702 N N . GLY B 1 85 ? 0.542 -3.086 -1.992 1 97.56 85 GLY B N 1
ATOM 1703 C CA . GLY B 1 85 ? 0.152 -1.686 -1.96 1 97.56 85 GLY B CA 1
ATOM 1704 C C . GLY B 1 85 ? 1.316 -0.738 -2.18 1 97.56 85 GLY B C 1
ATOM 1705 O O . GLY B 1 85 ? 1.185 0.26 -2.891 1 97.56 85 GLY B O 1
ATOM 1706 N N . SER B 1 86 ? 2.414 -1.034 -1.585 1 98.06 86 SER B N 1
ATOM 1707 C CA . SER B 1 86 ? 3.625 -0.247 -1.791 1 98.06 86 SER B CA 1
ATOM 1708 C C . SER B 1 86 ? 4.066 -0.281 -3.25 1 98.06 86 SER B C 1
ATOM 1710 O O . SER B 1 86 ? 4.484 0.739 -3.803 1 98.06 86 SER B O 1
ATOM 1712 N N . ALA B 1 87 ? 4 -1.444 -3.855 1 98.75 87 ALA B N 1
ATOM 1713 C CA . ALA B 1 87 ? 4.379 -1.575 -5.258 1 98.75 87 ALA B CA 1
ATOM 1714 C C . ALA B 1 87 ? 3.49 -0.714 -6.152 1 98.75 87 ALA B C 1
ATOM 1716 O O . ALA B 1 87 ? 3.982 -0.024 -7.047 1 98.75 87 ALA B O 1
ATOM 1717 N N . VAL B 1 88 ? 2.227 -0.709 -5.883 1 98.06 88 VAL B N 1
ATOM 1718 C CA . VAL B 1 88 ? 1.263 0.069 -6.652 1 98.06 88 VAL B CA 1
ATOM 1719 C C . VAL B 1 88 ? 1.515 1.561 -6.441 1 98.06 88 VAL B C 1
ATOM 1721 O O . VAL B 1 88 ? 1.491 2.342 -7.395 1 98.06 88 VAL B O 1
ATOM 1724 N N . ALA B 1 89 ? 1.793 1.928 -5.195 1 97.19 89 ALA B N 1
ATOM 1725 C CA . ALA B 1 89 ? 2.078 3.328 -4.895 1 97.19 89 ALA B CA 1
ATOM 1726 C C . ALA B 1 89 ? 3.314 3.811 -5.648 1 97.19 89 ALA B C 1
ATOM 1728 O O . ALA B 1 89 ? 3.344 4.934 -6.152 1 97.19 89 ALA B O 1
ATOM 1729 N N . LEU B 1 90 ? 4.266 2.986 -5.785 1 98.12 90 LEU B N 1
ATOM 1730 C CA . LEU B 1 90 ? 5.52 3.33 -6.441 1 98.12 90 LEU B CA 1
ATOM 1731 C C . LEU B 1 90 ? 5.277 3.781 -7.875 1 98.12 90 LEU B C 1
ATOM 1733 O O . LEU B 1 90 ? 5.965 4.676 -8.375 1 98.12 90 LEU B O 1
ATOM 1737 N N . VAL B 1 91 ? 4.285 3.221 -8.531 1 97.75 91 VAL B N 1
ATOM 1738 C CA . VAL B 1 91 ? 4.113 3.518 -9.945 1 97.75 91 VAL B CA 1
ATOM 1739 C C . VAL B 1 91 ? 2.943 4.48 -10.133 1 97.75 91 VAL B C 1
ATOM 1741 O O . VAL B 1 91 ? 2.564 4.793 -11.266 1 97.75 91 VAL B O 1
ATOM 1744 N N . THR B 1 92 ? 2.373 4.941 -9.109 1 95.94 92 THR B N 1
ATOM 1745 C CA . THR B 1 92 ? 1.182 5.777 -9.203 1 95.94 92 THR B CA 1
ATOM 1746 C C . THR B 1 92 ? 1.478 7.195 -8.727 1 95.94 92 THR B C 1
ATOM 1748 O O . THR B 1 92 ? 0.973 8.164 -9.297 1 95.94 92 THR B O 1
ATOM 1751 N N . VAL B 1 93 ? 2.338 7.27 -7.656 1 93.19 93 VAL B N 1
ATOM 1752 C CA . VAL B 1 93 ? 2.617 8.57 -7.055 1 93.19 93 VAL B CA 1
ATOM 1753 C C . VAL B 1 93 ? 4.02 9.031 -7.449 1 93.19 93 VAL B C 1
ATOM 1755 O O . VAL B 1 93 ? 4.922 8.211 -7.637 1 93.19 93 VAL B O 1
ATOM 1758 N N . SER B 1 94 ? 4.156 10.305 -7.695 1 93 94 SER B N 1
ATOM 1759 C CA . SER B 1 94 ? 5.477 10.875 -7.934 1 93 94 SER B CA 1
ATOM 1760 C C . SER B 1 94 ? 6.281 10.961 -6.641 1 93 94 SER B C 1
ATOM 1762 O O . SER B 1 94 ? 5.859 11.617 -5.684 1 93 94 SER B O 1
ATOM 1764 N N . LEU B 1 95 ? 7.441 10.375 -6.633 1 94.88 95 LEU B N 1
ATOM 1765 C CA . LEU B 1 95 ? 8.234 10.219 -5.418 1 94.88 95 LEU B CA 1
ATOM 1766 C C . LEU B 1 95 ? 9.672 10.68 -5.652 1 94.88 95 LEU B C 1
ATOM 1768 O O . LEU B 1 95 ? 10.195 10.547 -6.758 1 94.88 95 LEU B O 1
ATOM 1772 N N . ASP B 1 96 ? 10.242 11.18 -4.625 1 94.25 96 ASP B N 1
ATOM 1773 C CA . ASP B 1 96 ? 11.68 11.406 -4.688 1 94.25 96 ASP B CA 1
ATOM 1774 C C . ASP B 1 96 ? 12.453 10.164 -4.254 1 94.25 96 ASP B C 1
ATOM 1776 O O . ASP B 1 96 ? 11.867 9.195 -3.768 1 94.25 96 ASP B O 1
ATOM 1780 N N . PRO B 1 97 ? 13.75 10.102 -4.516 1 96.25 97 PRO B N 1
ATOM 1781 C CA . PRO B 1 97 ? 14.531 8.891 -4.25 1 96.25 97 PRO B CA 1
ATOM 1782 C C . PRO B 1 97 ? 14.43 8.43 -2.799 1 96.25 97 PRO B C 1
ATOM 1784 O O . PRO B 1 97 ? 14.406 7.23 -2.527 1 96.25 97 PRO B O 1
ATOM 1787 N N . GLN B 1 98 ? 14.367 9.352 -1.896 1 94.94 98 GLN B N 1
ATOM 1788 C CA . GLN B 1 98 ? 14.297 8.977 -0.488 1 94.94 98 GLN B CA 1
ATOM 1789 C C . GLN B 1 98 ? 12.961 8.32 -0.162 1 94.94 98 GLN B C 1
ATOM 1791 O O . GLN B 1 98 ? 12.898 7.375 0.626 1 94.94 98 GLN B O 1
ATOM 1796 N N . GLN B 1 99 ? 11.953 8.844 -0.681 1 95.44 99 GLN B N 1
ATOM 1797 C CA . GLN B 1 99 ? 10.625 8.266 -0.503 1 95.44 99 GLN B CA 1
ATOM 1798 C C . GLN B 1 99 ? 10.539 6.879 -1.127 1 95.44 99 GLN B C 1
ATOM 1800 O O . GLN B 1 99 ? 9.945 5.969 -0.55 1 95.44 99 GLN B O 1
ATOM 1805 N N . VAL B 1 100 ? 11.164 6.719 -2.287 1 97.69 100 VAL B N 1
ATOM 1806 C CA . VAL B 1 100 ? 11.188 5.426 -2.969 1 97.69 100 VAL B CA 1
ATOM 1807 C C . VAL B 1 100 ? 11.844 4.383 -2.072 1 97.69 100 VAL B C 1
ATOM 1809 O O . VAL B 1 100 ? 11.391 3.236 -2.006 1 97.69 100 VAL B O 1
ATOM 1812 N N . LYS B 1 101 ? 12.836 4.734 -1.381 1 97.12 101 LYS B N 1
ATOM 1813 C CA . LYS B 1 101 ? 13.57 3.807 -0.528 1 97.12 101 LYS B CA 1
ATOM 1814 C C . LYS B 1 101 ? 12.688 3.254 0.582 1 97.12 101 LYS B C 1
ATOM 1816 O O . LYS B 1 101 ? 12.844 2.104 0.996 1 97.12 101 LYS B O 1
ATOM 1821 N N . LYS B 1 102 ? 11.766 4.055 1.007 1 96.19 102 LYS B N 1
ATOM 1822 C CA . LYS B 1 102 ? 10.859 3.6 2.061 1 96.19 102 LYS B CA 1
ATOM 1823 C C . LYS B 1 102 ? 9.906 2.527 1.541 1 96.19 102 LYS B C 1
ATOM 1825 O O . LYS B 1 102 ? 9.68 1.513 2.205 1 96.19 102 LYS B O 1
ATOM 1830 N N . TYR B 1 103 ? 9.352 2.742 0.385 1 97.56 103 TYR B N 1
ATOM 1831 C CA . TYR B 1 103 ? 8.484 1.733 -0.212 1 97.56 103 TYR B CA 1
ATOM 1832 C C . TYR B 1 103 ? 9.273 0.487 -0.589 1 97.56 103 TYR B C 1
ATOM 1834 O O . TYR B 1 103 ? 8.758 -0.63 -0.515 1 97.56 103 TYR B O 1
ATOM 1842 N N . ARG B 1 104 ? 10.516 0.698 -1.038 1 98.31 104 ARG B N 1
ATOM 1843 C CA . ARG B 1 104 ? 11.406 -0.379 -1.454 1 98.31 104 ARG B CA 1
ATOM 1844 C C . ARG B 1 104 ? 11.523 -1.442 -0.367 1 98.31 104 ARG B C 1
ATOM 1846 O O . ARG B 1 104 ? 11.648 -2.631 -0.666 1 98.31 104 ARG B O 1
ATOM 1853 N N . GLU B 1 105 ? 11.508 -1.071 0.835 1 98 105 GLU B N 1
ATOM 1854 C CA . GLU B 1 105 ? 11.672 -2.008 1.942 1 98 105 GLU B CA 1
ATOM 1855 C C . GLU B 1 105 ? 10.641 -3.129 1.873 1 98 105 GLU B C 1
ATOM 1857 O O . GLU B 1 105 ? 10.953 -4.289 2.137 1 98 105 GLU B O 1
ATOM 1862 N N . ASN B 1 106 ? 9.438 -2.797 1.555 1 98.06 106 ASN B N 1
ATOM 1863 C CA . ASN B 1 106 ? 8.383 -3.797 1.441 1 98.06 106 ASN B CA 1
ATOM 1864 C C . ASN B 1 106 ? 8.602 -4.711 0.241 1 98.06 106 ASN B C 1
ATOM 1866 O O . ASN B 1 106 ? 8.258 -5.895 0.286 1 98.06 106 ASN B O 1
ATOM 1870 N N . ILE B 1 107 ? 9.172 -4.156 -0.838 1 98.81 107 ILE B N 1
ATOM 1871 C CA . ILE B 1 107 ? 9.445 -4.945 -2.035 1 98.81 107 ILE B CA 1
ATOM 1872 C C . ILE B 1 107 ? 10.57 -5.941 -1.751 1 98.81 107 ILE B C 1
ATOM 1874 O O . ILE B 1 107 ? 10.492 -7.102 -2.16 1 98.81 107 ILE B O 1
ATOM 1878 N N . VAL B 1 108 ? 11.586 -5.465 -1.072 1 98.75 108 VAL B N 1
ATOM 1879 C CA . VAL B 1 108 ? 12.727 -6.309 -0.723 1 98.75 108 VAL B CA 1
ATOM 1880 C C . VAL B 1 108 ? 12.25 -7.5 0.107 1 98.75 108 VAL B C 1
ATOM 1882 O O . VAL B 1 108 ? 12.648 -8.641 -0.142 1 98.75 108 VAL B O 1
ATOM 1885 N N . LYS B 1 109 ? 11.406 -7.215 1.064 1 98.38 109 LYS B N 1
ATOM 1886 C CA . LYS B 1 109 ? 10.875 -8.289 1.896 1 98.38 109 LYS B CA 1
ATOM 1887 C C . LYS B 1 109 ? 10.117 -9.312 1.055 1 98.38 109 LYS B C 1
ATOM 1889 O O . LYS B 1 109 ? 10.297 -10.523 1.23 1 98.38 109 LYS B O 1
ATOM 1894 N N . LEU B 1 110 ? 9.281 -8.828 0.222 1 98.62 110 LEU B N 1
ATOM 1895 C CA . LEU B 1 110 ? 8.492 -9.695 -0.643 1 98.62 110 LEU B CA 1
ATOM 1896 C C . LEU B 1 110 ? 9.391 -10.594 -1.486 1 98.62 110 LEU B C 1
ATOM 1898 O O . LEU B 1 110 ? 9.164 -11.797 -1.582 1 98.62 110 LEU B O 1
ATOM 1902 N N . VAL B 1 111 ? 10.453 -10.031 -2.078 1 98.69 111 VAL B N 1
ATOM 1903 C CA . VAL B 1 111 ? 11.383 -10.758 -2.936 1 98.69 111 VAL B CA 1
ATOM 1904 C C . VAL B 1 111 ? 12.172 -11.766 -2.104 1 98.69 111 VAL B C 1
ATOM 1906 O O . VAL B 1 111 ? 12.391 -12.898 -2.539 1 98.69 111 VAL B O 1
ATOM 1909 N N . GLN B 1 112 ? 12.555 -11.367 -0.949 1 98.25 112 GLN B N 1
ATOM 1910 C CA . GLN B 1 112 ? 13.312 -12.25 -0.073 1 98.25 112 GLN B CA 1
ATOM 1911 C C . GLN B 1 112 ? 12.5 -13.484 0.31 1 98.25 112 GLN B C 1
ATOM 1913 O O . GLN B 1 112 ? 13.016 -14.609 0.298 1 98.25 112 GLN B O 1
ATOM 1918 N N . VAL B 1 113 ? 11.297 -13.297 0.683 1 98.12 113 VAL B N 1
ATOM 1919 C CA . VAL B 1 113 ? 10.445 -14.414 1.089 1 98.12 113 VAL B CA 1
ATOM 1920 C C . VAL B 1 113 ? 10.172 -15.32 -0.112 1 98.12 113 VAL B C 1
ATOM 1922 O O . VAL B 1 113 ? 10.172 -16.547 0.014 1 98.12 113 VAL B O 1
ATOM 1925 N N . ALA B 1 114 ? 9.938 -14.695 -1.27 1 97.88 114 ALA B N 1
ATOM 1926 C CA . ALA B 1 114 ? 9.742 -15.484 -2.486 1 97.88 114 ALA B CA 1
ATOM 1927 C C . ALA B 1 114 ? 10.969 -16.344 -2.781 1 97.88 114 ALA B C 1
ATOM 1929 O O . ALA B 1 114 ? 10.844 -17.516 -3.117 1 97.88 114 ALA B O 1
ATOM 1930 N N . ASN B 1 115 ? 12.109 -15.727 -2.633 1 97.12 115 ASN B N 1
ATOM 1931 C CA . ASN B 1 115 ? 13.359 -16.438 -2.869 1 97.12 115 ASN B CA 1
ATOM 1932 C C . ASN B 1 115 ? 13.547 -17.594 -1.88 1 97.12 115 ASN B C 1
ATOM 1934 O O . ASN B 1 115 ? 13.984 -18.672 -2.26 1 97.12 115 ASN B O 1
ATOM 1938 N N . GLU B 1 116 ? 13.273 -17.312 -0.66 1 96.88 116 GLU B N 1
ATOM 1939 C CA . GLU B 1 116 ? 13.406 -18.344 0.369 1 96.88 116 GLU B CA 1
ATOM 1940 C C . GLU B 1 116 ? 12.5 -19.531 0.069 1 96.88 116 GLU B C 1
ATOM 1942 O O . GLU B 1 116 ? 12.938 -20.688 0.178 1 96.88 116 GLU B O 1
ATOM 1947 N N . ARG B 1 117 ? 11.289 -19.281 -0.274 1 95.5 117 ARG B N 1
ATOM 1948 C CA . ARG B 1 117 ? 10.344 -20.359 -0.563 1 95.5 117 ARG B CA 1
ATOM 1949 C C . ARG B 1 117 ? 10.742 -21.109 -1.826 1 95.5 117 ARG B C 1
ATOM 1951 O O . ARG B 1 117 ? 10.609 -22.344 -1.89 1 95.5 117 ARG B O 1
ATOM 1958 N N . PHE B 1 118 ? 11.156 -20.375 -2.721 1 95.44 118 PHE B N 1
ATOM 1959 C CA . PHE B 1 118 ? 11.578 -20.984 -3.979 1 95.44 118 PHE B CA 1
ATOM 1960 C C . PHE B 1 118 ? 12.758 -21.922 -3.756 1 95.44 118 PHE B C 1
ATOM 1962 O O . PHE B 1 118 ? 12.75 -23.062 -4.242 1 95.44 118 PHE B O 1
ATOM 1969 N N . ASN B 1 119 ? 13.703 -21.469 -3.064 1 95.25 119 ASN B N 1
ATOM 1970 C CA . ASN B 1 119 ? 14.898 -22.266 -2.824 1 95.25 119 ASN B CA 1
ATOM 1971 C C . ASN B 1 119 ? 14.602 -23.484 -1.954 1 95.25 119 ASN B C 1
ATOM 1973 O O . ASN B 1 119 ? 15.203 -24.547 -2.141 1 95.25 119 ASN B O 1
ATOM 1977 N N . ARG B 1 120 ? 13.727 -23.328 -1.037 1 93.44 120 ARG B N 1
ATOM 1978 C CA . ARG B 1 120 ? 13.32 -24.469 -0.216 1 93.44 120 ARG B CA 1
ATOM 1979 C C . ARG B 1 120 ? 12.641 -25.531 -1.061 1 93.44 120 ARG B C 1
ATOM 1981 O O . ARG B 1 120 ? 12.859 -26.719 -0.856 1 93.44 120 ARG B O 1
ATOM 1988 N N . LYS B 1 121 ? 11.836 -25.125 -1.903 1 89.81 121 LYS B N 1
ATOM 1989 C CA . LYS B 1 121 ? 11.125 -26.047 -2.77 1 89.81 121 LYS B CA 1
ATOM 1990 C C . LYS B 1 121 ? 12.094 -26.828 -3.65 1 89.81 121 LYS B C 1
ATOM 1992 O O . LYS B 1 121 ? 11.906 -28.031 -3.877 1 89.81 121 LYS B O 1
ATOM 1997 N N . ILE B 1 122 ? 13.07 -26.125 -4.109 1 85.38 122 ILE B N 1
ATOM 1998 C CA . ILE B 1 122 ? 14.055 -26.766 -4.98 1 85.38 122 ILE B CA 1
ATOM 1999 C C . ILE B 1 122 ? 14.852 -27.797 -4.191 1 85.38 122 ILE B C 1
ATOM 2001 O O . ILE B 1 122 ? 15.148 -28.875 -4.699 1 85.38 122 ILE B O 1
ATOM 2005 N N . ILE B 1 123 ? 15.156 -27.438 -3.006 1 84.38 123 ILE B N 1
ATOM 2006 C CA . ILE B 1 123 ? 15.938 -28.359 -2.172 1 84.38 123 ILE B CA 1
ATOM 2007 C C . ILE B 1 123 ? 15.086 -29.578 -1.812 1 84.38 123 ILE B C 1
ATOM 2009 O O . ILE B 1 123 ? 15.586 -30.703 -1.795 1 84.38 123 ILE B O 1
ATOM 2013 N N . GLU B 1 124 ? 13.898 -29.375 -1.481 1 83.81 124 GLU B N 1
ATOM 2014 C CA . GLU B 1 124 ? 13.016 -30.484 -1.11 1 83.81 124 GLU B CA 1
ATOM 2015 C C . GLU B 1 124 ? 12.75 -31.406 -2.301 1 83.81 124 GLU B C 1
ATOM 2017 O O . GLU B 1 124 ? 12.461 -32.594 -2.127 1 83.81 124 GLU B O 1
ATOM 2022 N N . ARG B 1 125 ? 12.766 -30.984 -3.467 1 80 125 ARG B N 1
ATOM 2023 C CA . ARG B 1 125 ? 12.508 -31.781 -4.652 1 80 125 ARG B CA 1
ATOM 2024 C C . ARG B 1 125 ? 13.766 -32.5 -5.105 1 80 125 ARG B C 1
ATOM 2026 O O . ARG B 1 125 ? 13.703 -33.406 -5.941 1 80 125 ARG B O 1
ATOM 2033 N N . SER B 1 126 ? 14.93 -32.156 -4.648 1 67.5 126 SER B N 1
ATOM 2034 C CA . SER B 1 126 ? 16.172 -32.844 -4.977 1 67.5 126 SER B CA 1
ATOM 2035 C C . SER B 1 126 ? 16.438 -34 -4.012 1 67.5 126 SER B C 1
ATOM 2037 O O . SER B 1 126 ? 16.312 -33.844 -2.795 1 67.5 126 SER B O 1
#

Foldseek 3Di:
DDQDADPLNVLQVVLVVCLVVQVQLSSLVSLLVSLLRLLVLCCVQPVPDPLVVVCVVPNDDPVSSVVSLVVVCVPVHPLSVVLNVLSVCSNVDDDGSVRNVVSSVSSVVSNVVSSVSNVVVVVVVD/DDQDADPLNVLQVVLVVCLVVFVQLSSLVSLLVSLLRLLVLCCVQPVPDPLVVVCVVPNDDPVSSVVSLVVVCVPVHPLSVVLNVLSVCSNVDDDGSVRNVVSSVSSVVSNVVSSVSNVVVVVVVD

Radius of gyration: 19.38 Å; Cα contacts (8 Å, |Δi|>4): 324; chains: 2; bounding box: 48×62×47 Å

Sequence (252 aa):
MQILKTSADVYLEEADELLFRGDVVQACEKYYKAAEEAIKILSSIILEKNIIDEVLNKNWNTEIINKAVFELSSILGKWIIESWGSAVALVTVSLDPQQVKKYRENIVKLVQVANERFNRKIIERSMQILKTSADVYLEEADELLFRGDVVQACEKYYKAAEEAIKILSSIILEKNIIDEVLNKNWNTEIINKAVFELSSILGKWIIESWGSAVALVTVSLDPQQVKKYRENIVKLVQVANERFNRKIIERS

Organism: Sulfurisphaera tokodaii (strain DSM 16993 / JCM 10545 / NBRC 100140 / 7) (NCBI:txid273063)

Secondary structure (DSSP, 8-state):
------HHHHHHHHHHHHHHHT-HHHHHHHHHHHHHHHHHHHHHHHSHHHHHHHHHHH-S-HHHHHHHHHHHHHHH-THHHHHHHHHHHHTTS---HHHHHHHHHHHHHHHHHHHHHHHHHHHHH-/------HHHHHHHHHHHHHHHT-HHHHHHHHHHHHHHHHHHHHHHHSHHHHHHHHHHH-S-HHHHHHHHHHHHHHH-THHHHHHHHHHHHTTS---HHHHHHHHHHHHHHHHHHHHHHHHHHHHH-